Protein AF-A0A1H6ERB4-F1 (afdb_monomer)

Solvent-accessible surface area (backbone atoms only — not comparable to full-atom values): 9113 Å² total; per-residue (Å²): 63,34,37,37,23,15,26,71,42,52,30,46,91,93,38,52,50,82,56,11,21,51,34,42,22,22,54,76,72,76,42,63,66,45,81,32,56,35,50,50,16,12,55,74,21,29,36,85,80,73,37,26,41,53,56,24,40,60,76,71,46,62,90,51,81,76,43,75,33,38,39,42,38,41,43,62,56,32,52,89,51,59,40,69,58,41,19,54,36,45,41,50,38,54,51,52,48,42,74,76,31,74,83,38,44,57,37,37,34,36,31,74,46,55,61,91,71,56,74,53,50,53,52,40,35,53,27,46,45,49,29,28,57,77,69,76,30,54,66,47,61,52,63,79,53,87,56,55,78,74,25,39,34,98,82,70,64,51,59,27,61,67,23,18,53,53,52,9,55,53,52,38,64,77,72,106

Organism: NCBI:txid1144553

Secondary structure (DSSP, 8-state):
-EEEESHHHH--TT--GGGSHHHHHHHHTT---EEEE-TTB-SS-BTTTT--HHHHIIIIITTSPPPSEEEEE--GGGGGS-HHHHHHHHHHHHHHHHHH-TT-EEEEE----SSPPPHHHHHHHHHHHHHHHHTT--EE-GGGS---GGGB-TTSSSBPHHHHHHHHHHHHHHH-

pLDDT: mean 97.44, std 2.25, range [84.38, 98.94]

Nearest PDB structures (foldseek):
  3dt9-assembly1_A  TM=7.157E-01  e=8.734E-07  Bos taurus
  3dt8-assembly1_A  TM=6.964E-01  e=1.521E-06  Bos taurus
  1bwq-assembly1_A-2  TM=7.001E-01  e=2.818E-06  Bos taurus
  1es9-assembly1_A-2  TM=6.951E-01  e=2.997E-06  Bos taurus
  1vyh-assembly1_A  TM=6.755E-01  e=4.908E-06  Homo sapiens

Structure (mmCIF, N/CA/C/O backbone):
data_AF-A0A1H6ERB4-F1
#
_entry.id   AF-A0A1H6ERB4-F1
#
loop_
_atom_site.group_PDB
_atom_site.id
_atom_site.type_symbol
_atom_site.label_atom_id
_atom_site.label_alt_id
_atom_site.label_comp_id
_atom_site.label_asym_id
_atom_site.label_entity_id
_atom_site.label_seq_id
_atom_site.pdbx_PDB_ins_code
_atom_site.Cartn_x
_atom_site.Cartn_y
_atom_site.Cartn_z
_atom_site.occupancy
_atom_site.B_iso_or_equiv
_atom_site.auth_seq_id
_atom_site.auth_comp_id
_atom_site.auth_asym_id
_atom_site.auth_atom_id
_atom_site.pdbx_PDB_model_num
ATOM 1 N N . MET A 1 1 ? -14.971 0.296 1.643 1.00 97.38 1 MET A N 1
ATOM 2 C CA . MET A 1 1 ? -13.572 0.088 2.107 1.00 97.38 1 MET A CA 1
ATOM 3 C C . MET A 1 1 ? -12.757 1.320 1.807 1.00 97.38 1 MET A C 1
ATOM 5 O O . MET A 1 1 ? -13.077 2.044 0.869 1.00 97.38 1 MET A O 1
ATOM 9 N N . MET A 1 2 ? -11.689 1.536 2.566 1.00 98.75 2 MET A N 1
ATOM 10 C CA . MET A 1 2 ? -10.730 2.597 2.283 1.00 98.75 2 MET A CA 1
ATOM 11 C C . MET A 1 2 ? -9.337 2.031 2.036 1.00 98.75 2 MET A C 1
ATOM 13 O O . MET A 1 2 ? -8.987 0.969 2.549 1.00 98.75 2 MET A O 1
ATOM 17 N N . PHE A 1 3 ? -8.545 2.767 1.265 1.00 98.88 3 PHE A N 1
ATOM 18 C CA . PHE A 1 3 ? -7.150 2.467 0.989 1.00 98.88 3 PHE A CA 1
ATOM 19 C C . PHE A 1 3 ? -6.265 3.662 1.326 1.00 98.88 3 PHE A C 1
ATOM 21 O O . PHE A 1 3 ? -6.625 4.805 1.046 1.00 98.88 3 PHE A O 1
ATOM 28 N N . VAL A 1 4 ? -5.068 3.381 1.832 1.00 98.75 4 VAL A N 1
ATOM 29 C CA . VAL A 1 4 ? -3.931 4.307 1.814 1.00 98.75 4 VAL A CA 1
ATOM 30 C C . VAL A 1 4 ? -2.804 3.630 1.056 1.00 98.75 4 VAL A C 1
ATOM 32 O O . VAL A 1 4 ? -2.421 2.509 1.399 1.00 98.75 4 VAL A O 1
ATOM 35 N N . GLY A 1 5 ? -2.254 4.300 0.049 1.00 98.44 5 GLY A N 1
ATOM 36 C CA . GLY A 1 5 ? -1.133 3.734 -0.688 1.00 98.44 5 GLY A CA 1
ATOM 37 C C . GLY A 1 5 ? -0.416 4.705 -1.610 1.00 98.44 5 GLY A C 1
ATOM 38 O O . GLY A 1 5 ? -0.491 5.923 -1.452 1.00 98.44 5 GLY A O 1
ATOM 39 N N . ASP A 1 6 ? 0.369 4.152 -2.526 1.00 98.00 6 ASP A N 1
ATOM 40 C CA . ASP A 1 6 ? 1.240 4.908 -3.425 1.00 98.00 6 ASP A CA 1
ATOM 41 C C . ASP A 1 6 ? 0.696 4.953 -4.865 1.00 98.00 6 ASP A C 1
ATOM 43 O O . ASP A 1 6 ? -0.513 4.837 -5.077 1.00 98.00 6 ASP A O 1
ATOM 47 N N . SER A 1 7 ? 1.566 5.149 -5.867 1.00 96.94 7 SER A N 1
ATOM 48 C CA . SER A 1 7 ? 1.188 5.199 -7.289 1.00 96.94 7 SER A CA 1
ATOM 49 C C . SER A 1 7 ? 0.442 3.953 -7.759 1.00 96.94 7 SER A C 1
ATOM 51 O O . SER A 1 7 ? -0.416 4.058 -8.632 1.00 96.94 7 SER A O 1
ATOM 53 N N . PHE A 1 8 ? 0.722 2.787 -7.178 1.00 97.44 8 PHE A N 1
ATOM 54 C CA . PHE A 1 8 ? 0.037 1.550 -7.537 1.00 97.44 8 PHE A CA 1
ATOM 55 C C . PHE A 1 8 ? -1.420 1.603 -7.062 1.00 97.44 8 PHE A C 1
ATOM 57 O O . PHE A 1 8 ? -2.316 1.076 -7.713 1.00 97.44 8 PHE A O 1
ATOM 64 N N . THR A 1 9 ? -1.675 2.237 -5.919 1.00 98.31 9 THR A N 1
ATOM 65 C CA . THR A 1 9 ? -3.002 2.298 -5.296 1.00 98.31 9 THR A CA 1
ATOM 66 C C . THR A 1 9 ? -3.858 3.402 -5.912 1.00 98.31 9 THR A C 1
ATOM 68 O O . THR A 1 9 ? -5.019 3.163 -6.245 1.00 98.31 9 THR A O 1
ATOM 71 N N . VAL A 1 10 ? -3.289 4.600 -6.094 1.00 96.31 10 VAL A N 1
ATOM 72 C CA . VAL A 1 10 ? -4.023 5.772 -6.614 1.00 96.31 10 VAL A CA 1
ATOM 73 C C . VAL A 1 10 ? -4.150 5.789 -8.139 1.00 96.31 10 VAL A C 1
ATOM 75 O O . VAL A 1 10 ? -5.009 6.490 -8.670 1.00 96.31 10 VAL A O 1
ATOM 78 N N . GLY A 1 11 ? -3.311 5.019 -8.834 1.00 92.88 11 GLY A N 1
ATOM 79 C CA . GLY A 1 11 ? -3.212 4.997 -10.291 1.00 92.88 11 GLY A CA 1
ATOM 80 C C . GLY A 1 11 ? -1.962 5.715 -10.789 1.00 92.88 11 GLY A C 1
ATOM 81 O O . GLY A 1 11 ? -1.487 6.693 -10.204 1.00 92.88 11 GLY A O 1
ATOM 82 N N . SER A 1 12 ? -1.395 5.193 -11.872 1.00 87.69 12 SER A N 1
ATOM 83 C CA . SER A 1 12 ? -0.186 5.729 -12.492 1.00 87.69 12 SER A CA 1
ATOM 84 C C . SER A 1 12 ? -0.113 5.362 -13.969 1.00 87.69 12 SER A C 1
ATOM 86 O O . SER A 1 12 ? -0.702 4.374 -14.409 1.00 87.69 12 SER A O 1
ATOM 88 N N . GLY A 1 13 ? 0.612 6.178 -14.739 1.00 84.38 13 GLY A N 1
ATOM 89 C CA . GLY A 1 13 ? 0.764 5.972 -16.177 1.00 84.38 13 GLY A CA 1
ATOM 90 C C . GLY A 1 13 ? -0.592 5.979 -16.900 1.00 84.38 13 GLY A C 1
ATOM 91 O O . GLY A 1 13 ? -1.343 6.940 -16.730 1.00 84.38 13 GLY A O 1
ATOM 92 N N . PRO A 1 14 ? -0.911 4.948 -17.707 1.00 93.06 14 PRO A N 1
ATOM 93 C CA . PRO A 1 14 ? -2.146 4.890 -18.484 1.00 93.06 14 PRO A CA 1
ATOM 94 C C . PRO A 1 14 ? -3.365 4.422 -17.676 1.00 93.06 14 PRO A C 1
ATOM 96 O O . PRO A 1 14 ? -4.468 4.431 -18.217 1.00 93.06 14 PRO A O 1
ATOM 99 N N . VAL A 1 15 ? -3.191 3.981 -16.423 1.00 94.94 15 VAL A N 1
ATOM 100 C CA . VAL A 1 15 ? -4.278 3.361 -15.655 1.00 94.94 15 VAL A CA 1
ATOM 101 C C . VAL A 1 15 ? -4.972 4.405 -14.776 1.00 94.94 15 VAL A C 1
ATOM 103 O O . VAL A 1 15 ? -4.351 4.931 -13.844 1.00 94.94 15 VAL A O 1
ATOM 106 N N . PRO A 1 16 ? -6.253 4.717 -15.043 1.00 93.88 16 PRO A N 1
ATOM 107 C CA . PRO A 1 16 ? -7.003 5.675 -14.246 1.00 93.88 16 PRO A CA 1
ATOM 108 C C . PRO A 1 16 ? -7.367 5.104 -12.870 1.00 93.88 16 PRO A C 1
ATOM 110 O O . PRO A 1 16 ? -7.424 3.891 -12.671 1.00 93.88 16 PRO A O 1
ATOM 113 N N . SER A 1 17 ? -7.690 5.985 -11.920 1.00 93.69 17 SER A N 1
ATOM 114 C CA . SER A 1 17 ? -7.974 5.617 -10.523 1.00 93.69 17 SER A CA 1
ATOM 115 C C . SER A 1 17 ? -9.098 4.581 -10.361 1.00 93.69 17 SER A C 1
ATOM 117 O O . SER A 1 17 ? -9.036 3.747 -9.462 1.00 93.69 17 SER A O 1
ATOM 119 N N . TRP A 1 18 ? -10.103 4.575 -11.241 1.00 95.62 18 TRP A N 1
ATOM 120 C CA . TRP A 1 18 ? -11.218 3.616 -11.206 1.00 95.62 18 TRP A CA 1
ATOM 121 C C . TRP A 1 18 ? -10.887 2.232 -11.796 1.00 95.62 18 TRP A C 1
ATOM 123 O O . TRP A 1 18 ? -11.729 1.344 -11.733 1.00 95.62 18 TRP A O 1
ATOM 133 N N . GLN A 1 19 ? -9.683 2.034 -12.346 1.00 97.19 19 GLN A N 1
ATOM 134 C CA . GLN A 1 19 ? -9.185 0.743 -12.856 1.00 97.19 19 GLN A CA 1
ATOM 135 C C . GLN A 1 19 ? -7.940 0.247 -12.103 1.00 97.19 19 GLN A C 1
ATOM 137 O O . GLN A 1 19 ? -7.287 -0.707 -12.521 1.00 97.19 19 GLN A O 1
ATOM 142 N N . THR A 1 20 ? -7.577 0.890 -10.992 1.00 98.56 20 THR A N 1
ATOM 143 C CA . THR A 1 20 ? -6.467 0.417 -10.159 1.00 98.56 20 THR A CA 1
ATOM 144 C C . THR A 1 20 ? -6.849 -0.861 -9.434 1.00 98.56 20 THR A C 1
ATOM 146 O O . THR A 1 20 ? -8.025 -1.154 -9.227 1.00 98.56 20 THR A O 1
ATOM 149 N N . TYR A 1 21 ? -5.844 -1.588 -8.948 1.00 98.62 21 TYR A N 1
ATOM 150 C CA . TYR A 1 21 ? -6.078 -2.814 -8.191 1.00 98.62 21 TYR A CA 1
ATOM 151 C C . TYR A 1 21 ? -6.915 -2.548 -6.934 1.00 98.62 21 TYR A C 1
ATOM 153 O O . TYR A 1 21 ? -7.666 -3.415 -6.511 1.00 98.62 21 TYR A O 1
ATOM 161 N N . ALA A 1 22 ? -6.806 -1.356 -6.338 1.00 98.62 22 ALA A N 1
ATOM 162 C CA . ALA A 1 22 ? -7.595 -0.970 -5.175 1.00 98.62 22 ALA A CA 1
ATOM 163 C C . ALA A 1 22 ? -9.084 -0.848 -5.532 1.00 98.62 22 ALA A C 1
ATOM 165 O O . ALA A 1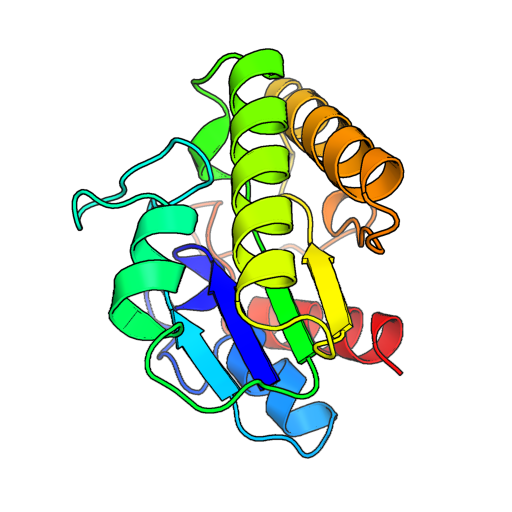 22 ? -9.935 -1.427 -4.854 1.00 98.62 22 ALA A O 1
ATOM 166 N N . SER A 1 23 ? -9.390 -0.150 -6.630 1.00 98.56 23 SER A N 1
ATOM 167 C CA . SER A 1 23 ? -10.759 -0.011 -7.134 1.00 98.56 23 SER A CA 1
ATOM 168 C C . SER A 1 23 ? -11.338 -1.343 -7.601 1.00 98.56 23 SER A C 1
ATOM 170 O O . SER A 1 23 ? -12.482 -1.669 -7.290 1.00 98.56 23 SER A O 1
ATOM 172 N N . GLU A 1 24 ? -10.529 -2.145 -8.282 1.00 98.62 24 GLU A N 1
ATOM 173 C CA . GLU A 1 24 ? -10.927 -3.449 -8.794 1.00 98.62 24 GLU A CA 1
ATOM 174 C C . GLU A 1 24 ? -11.122 -4.480 -7.670 1.00 98.62 24 GLU A C 1
ATOM 176 O O . GLU A 1 24 ? -12.103 -5.216 -7.684 1.00 98.62 24 GLU A O 1
ATOM 181 N N . THR A 1 25 ? -10.278 -4.475 -6.630 1.00 98.81 25 THR A N 1
ATOM 182 C CA . THR A 1 25 ? -10.482 -5.306 -5.424 1.00 98.81 25 THR A CA 1
ATOM 183 C C . THR A 1 25 ? -11.818 -4.969 -4.774 1.00 98.81 25 THR A C 1
ATOM 185 O O . THR A 1 25 ? -12.588 -5.864 -4.435 1.00 98.81 25 THR A O 1
ATOM 188 N N . ALA A 1 26 ? -12.120 -3.674 -4.625 1.00 98.50 26 ALA A N 1
ATOM 189 C CA . ALA A 1 26 ? -13.396 -3.236 -4.075 1.00 98.50 26 ALA A CA 1
ATOM 190 C C . ALA A 1 26 ? -14.568 -3.727 -4.933 1.00 98.50 26 ALA A C 1
ATOM 192 O O . ALA A 1 26 ? -15.523 -4.279 -4.393 1.00 98.50 26 ALA A O 1
ATOM 193 N N . ARG A 1 27 ? -14.461 -3.617 -6.263 1.00 98.25 27 ARG A N 1
ATOM 194 C CA . ARG A 1 27 ? -15.475 -4.112 -7.203 1.00 98.25 27 ARG A CA 1
ATOM 195 C C . ARG A 1 27 ? -15.706 -5.618 -7.068 1.00 98.25 27 ARG A C 1
ATOM 197 O O . ARG A 1 27 ? -16.859 -6.033 -6.997 1.00 98.25 27 ARG A O 1
ATOM 204 N N . LEU A 1 28 ? -14.638 -6.416 -6.998 1.00 98.50 28 LEU A N 1
ATOM 205 C CA . LEU A 1 28 ? -14.713 -7.875 -6.838 1.00 98.50 28 LEU A CA 1
ATOM 206 C C . LEU A 1 28 ? -15.384 -8.286 -5.521 1.00 98.50 28 LEU A C 1
ATOM 208 O O . LEU A 1 28 ? -16.123 -9.265 -5.496 1.00 98.50 28 LEU A O 1
ATOM 212 N N . LEU A 1 29 ? -15.172 -7.518 -4.450 1.00 98.19 29 LEU A N 1
ATOM 213 C CA . LEU A 1 29 ? -15.794 -7.752 -3.143 1.00 98.19 29 LEU A CA 1
ATOM 214 C C . LEU A 1 29 ? -17.196 -7.123 -3.009 1.00 98.19 29 LEU A C 1
ATOM 216 O O . LEU A 1 29 ? -17.844 -7.297 -1.980 1.00 98.19 29 LEU A O 1
ATOM 220 N N . GLY A 1 30 ? -17.678 -6.388 -4.020 1.00 98.06 30 GLY A N 1
ATOM 221 C CA . GLY A 1 30 ? -18.977 -5.703 -3.998 1.00 98.06 30 GLY A CA 1
ATOM 222 C C . GLY A 1 30 ? -19.006 -4.421 -3.155 1.00 98.06 30 GLY A C 1
ATOM 223 O O . GLY A 1 30 ? -20.054 -4.041 -2.639 1.00 98.06 30 GLY A O 1
ATOM 224 N N . TRP A 1 31 ? -17.858 -3.773 -2.952 1.00 97.56 31 TRP A N 1
ATOM 225 C CA . TRP A 1 31 ? -17.683 -2.604 -2.087 1.00 97.56 31 TRP A CA 1
ATOM 226 C C . TRP A 1 31 ? -17.327 -1.349 -2.895 1.00 97.56 31 TRP A C 1
ATOM 228 O O . TRP A 1 31 ? -16.791 -1.416 -3.999 1.00 97.56 31 TRP A O 1
ATOM 238 N N . GLN A 1 32 ? -17.557 -0.172 -2.308 1.00 96.31 32 GLN A N 1
ATOM 239 C CA . GLN A 1 32 ? -17.070 1.098 -2.856 1.00 96.31 32 GLN A CA 1
ATOM 240 C C . GLN A 1 32 ? -15.699 1.470 -2.258 1.00 96.31 32 GLN A C 1
ATOM 242 O O . GLN A 1 32 ? -15.533 1.396 -1.028 1.00 96.31 32 GLN A O 1
ATOM 247 N N . PRO A 1 33 ? -14.714 1.863 -3.090 1.00 97.69 33 PRO A N 1
ATOM 248 C CA . PRO A 1 33 ? -13.406 2.308 -2.625 1.00 97.69 33 PRO A CA 1
ATOM 249 C C . PRO A 1 33 ? -13.387 3.814 -2.317 1.00 97.69 33 PRO A C 1
ATOM 251 O O . PRO A 1 33 ? -13.894 4.632 -3.081 1.00 97.69 33 PRO A O 1
ATOM 254 N N . VAL A 1 34 ? -12.706 4.196 -1.236 1.00 98.38 34 VAL A N 1
ATOM 255 C CA . VAL A 1 34 ? -12.155 5.550 -1.052 1.00 98.38 34 VAL A CA 1
ATOM 256 C C . VAL A 1 34 ? -10.643 5.416 -0.948 1.00 98.38 34 VAL A C 1
ATOM 258 O O . VAL A 1 34 ? -10.149 4.664 -0.112 1.00 98.38 34 VAL A O 1
ATOM 261 N N . ILE A 1 35 ? -9.900 6.112 -1.804 1.00 98.44 35 ILE A N 1
ATOM 262 C CA . ILE A 1 35 ? -8.453 5.923 -1.940 1.00 98.44 35 ILE A CA 1
ATOM 263 C C . ILE A 1 35 ? -7.732 7.214 -1.552 1.00 98.44 35 ILE A C 1
ATOM 265 O O . ILE A 1 35 ? -8.032 8.276 -2.091 1.00 98.44 35 ILE A O 1
ATOM 269 N N . ALA A 1 36 ? -6.772 7.100 -0.637 1.00 98.19 36 ALA A N 1
ATOM 270 C CA . ALA A 1 36 ? -5.881 8.168 -0.202 1.00 98.19 36 ALA A CA 1
ATOM 271 C C . ALA A 1 36 ? -4.413 7.843 -0.505 1.00 98.19 36 ALA A C 1
ATOM 273 O O . ALA A 1 36 ? -4.029 6.681 -0.680 1.00 98.19 36 ALA A O 1
ATOM 274 N N . GLY A 1 37 ? -3.578 8.881 -0.515 1.00 97.31 37 GLY A N 1
ATOM 275 C CA . GLY A 1 37 ? -2.163 8.795 -0.865 1.00 97.31 37 GLY A CA 1
ATOM 276 C C . GLY A 1 37 ? -1.836 9.494 -2.180 1.00 97.31 37 GLY A C 1
ATOM 277 O O . GLY A 1 37 ? -2.571 10.375 -2.630 1.00 97.31 37 GLY A O 1
ATOM 278 N N . ALA A 1 38 ? -0.681 9.176 -2.767 1.00 97.25 38 ALA A N 1
ATOM 279 C CA . ALA A 1 38 ? -0.278 9.694 -4.073 1.00 97.25 38 ALA A CA 1
ATOM 280 C C . ALA A 1 38 ? 0.928 8.937 -4.656 1.00 97.25 38 ALA A C 1
ATOM 282 O O . ALA A 1 38 ? 1.625 8.181 -3.983 1.00 97.25 38 ALA A O 1
ATOM 283 N N . GLY A 1 39 ? 1.270 9.235 -5.909 1.00 96.62 39 GLY A N 1
ATOM 284 C CA . GLY A 1 39 ? 2.517 8.760 -6.504 1.00 96.62 39 GLY A CA 1
ATOM 285 C C . GLY A 1 39 ? 3.758 9.108 -5.667 1.00 96.62 39 GLY A C 1
ATOM 286 O O . GLY A 1 39 ? 3.996 10.266 -5.300 1.00 96.62 39 GLY A O 1
ATOM 287 N N . GLY A 1 40 ? 4.571 8.087 -5.384 1.00 97.12 40 GLY A N 1
ATOM 288 C CA . GLY A 1 40 ? 5.824 8.206 -4.635 1.00 97.12 40 GLY A CA 1
ATOM 289 C C . GLY A 1 40 ? 5.676 8.308 -3.111 1.00 97.12 40 GLY A C 1
ATOM 290 O O . GLY A 1 40 ? 6.691 8.464 -2.420 1.00 97.12 40 GLY A O 1
ATOM 291 N N . THR A 1 41 ? 4.454 8.267 -2.567 1.00 98.38 41 THR A N 1
ATOM 292 C CA . THR A 1 41 ? 4.251 8.263 -1.112 1.00 98.38 41 THR A CA 1
ATOM 293 C C . THR A 1 41 ? 4.596 6.903 -0.506 1.00 98.38 41 THR A C 1
ATOM 295 O O . THR A 1 41 ? 4.732 5.898 -1.199 1.00 98.38 41 THR A O 1
ATOM 298 N N . GLY A 1 42 ? 4.813 6.887 0.800 1.00 98.62 42 GLY A N 1
ATOM 299 C CA . GLY A 1 42 ? 5.158 5.709 1.581 1.00 98.62 42 GLY A CA 1
ATOM 300 C C . GLY A 1 42 ? 5.027 6.002 3.070 1.00 98.62 42 GLY A C 1
ATOM 301 O O . GLY A 1 42 ? 4.538 7.064 3.472 1.00 98.62 42 GLY A O 1
ATOM 302 N N . PHE A 1 43 ? 5.528 5.096 3.901 1.00 98.81 43 PHE A N 1
ATOM 303 C CA . PHE A 1 43 ? 5.543 5.283 5.352 1.00 98.81 43 PHE A CA 1
ATOM 304 C C . PHE A 1 43 ? 6.452 6.452 5.764 1.00 98.81 43 PHE A C 1
ATOM 306 O O . PHE A 1 43 ? 6.107 7.230 6.653 1.00 98.81 43 PHE A O 1
ATOM 313 N N . LEU A 1 44 ? 7.588 6.625 5.079 1.00 98.75 44 LEU A N 1
ATOM 314 C CA . LEU A 1 44 ? 8.496 7.770 5.245 1.00 98.75 44 LEU A CA 1
ATOM 315 C C . LEU A 1 44 ? 8.628 8.607 3.972 1.00 98.75 44 LEU A C 1
ATOM 317 O O . LEU A 1 44 ? 9.000 9.782 4.019 1.00 98.75 44 LEU A O 1
ATOM 321 N N . SER A 1 45 ? 8.344 8.010 2.820 1.00 98.62 45 SER A N 1
ATOM 322 C CA . SER A 1 45 ? 8.404 8.689 1.534 1.00 98.62 45 SER A CA 1
ATOM 323 C C . SER A 1 45 ? 7.239 9.659 1.373 1.00 98.62 45 SER A C 1
ATOM 325 O O . SER A 1 45 ? 6.079 9.285 1.487 1.00 98.62 45 SER A O 1
ATOM 327 N N . LYS A 1 46 ? 7.554 10.924 1.091 1.00 98.06 46 LYS A N 1
ATOM 328 C CA . LYS A 1 46 ? 6.557 11.999 0.983 1.00 98.06 46 LYS A CA 1
ATOM 329 C C . LYS A 1 46 ? 5.912 12.142 -0.404 1.00 98.06 46 LYS A C 1
ATOM 331 O O . LYS A 1 46 ? 4.991 12.938 -0.570 1.00 98.06 46 LYS A O 1
ATOM 336 N N . GLY A 1 47 ? 6.417 11.416 -1.404 1.00 94.44 47 GLY A N 1
ATOM 337 C CA . GLY A 1 47 ? 6.013 11.580 -2.800 1.00 94.44 47 GLY A CA 1
ATOM 338 C C . GLY A 1 47 ? 6.106 13.025 -3.293 1.00 94.44 47 GLY A C 1
ATOM 339 O O . GLY A 1 47 ? 6.784 13.866 -2.701 1.00 94.44 47 GLY A O 1
ATOM 340 N N . ARG A 1 48 ? 5.396 13.319 -4.386 1.00 88.69 48 ARG A N 1
ATOM 341 C CA . ARG A 1 48 ? 5.324 14.680 -4.956 1.00 88.69 48 ARG A CA 1
ATOM 342 C C . ARG A 1 48 ? 4.400 15.618 -4.174 1.00 88.69 48 ARG A C 1
ATOM 344 O O . ARG A 1 48 ? 4.500 16.828 -4.305 1.00 88.69 48 ARG A O 1
ATOM 351 N N . VAL A 1 49 ? 3.528 15.052 -3.348 1.00 94.69 49 VAL A N 1
ATOM 352 C CA . VAL A 1 49 ? 2.513 15.765 -2.556 1.00 94.69 49 VAL A CA 1
ATOM 353 C C . VAL A 1 49 ? 3.008 16.184 -1.166 1.00 94.69 49 VAL A C 1
ATOM 355 O O . VAL A 1 49 ? 2.244 16.728 -0.377 1.00 94.69 49 VAL A O 1
ATOM 358 N N . GLY A 1 50 ? 4.272 15.910 -0.826 1.00 97.44 50 GLY A N 1
ATOM 359 C CA . GLY A 1 50 ? 4.877 16.361 0.430 1.00 97.44 50 GLY A CA 1
ATOM 360 C C . GLY A 1 50 ? 4.366 15.663 1.700 1.00 97.44 50 GLY A C 1
ATOM 361 O O . GLY A 1 50 ? 4.695 16.107 2.801 1.00 97.44 50 GLY A O 1
ATOM 362 N N . ARG A 1 51 ? 3.619 14.556 1.582 1.00 97.81 51 ARG A N 1
ATOM 363 C CA . ARG A 1 51 ? 2.966 13.851 2.701 1.00 97.81 51 ARG A CA 1
ATOM 364 C C . ARG A 1 51 ? 3.248 12.347 2.695 1.00 97.81 51 ARG A C 1
ATOM 366 O O . ARG A 1 51 ? 3.356 11.731 1.642 1.00 97.81 51 ARG A O 1
ATOM 373 N N . THR A 1 52 ? 3.383 11.760 3.881 1.00 98.75 52 THR A N 1
ATOM 374 C CA . THR A 1 52 ? 3.506 10.304 4.078 1.00 98.75 52 THR A CA 1
ATOM 375 C C . THR A 1 52 ? 2.129 9.636 4.063 1.00 98.75 52 THR A C 1
ATOM 377 O O . THR A 1 52 ? 1.102 10.316 3.993 1.00 98.75 52 T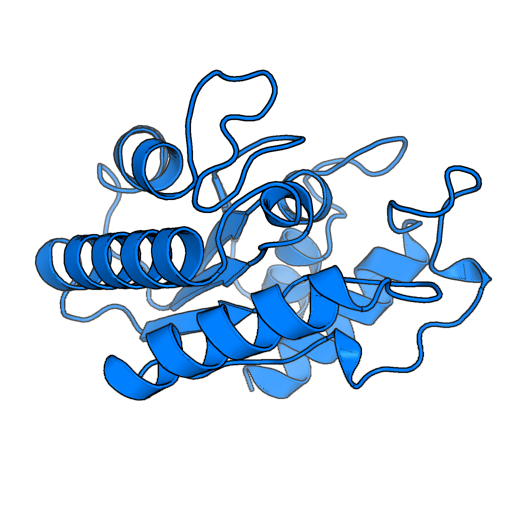HR A O 1
ATOM 380 N N . PHE A 1 53 ? 2.084 8.310 4.183 1.00 98.81 53 PHE A N 1
ATOM 381 C CA . PHE A 1 53 ? 0.839 7.565 4.387 1.00 98.81 53 PHE A CA 1
ATOM 382 C C . PHE A 1 53 ? 0.062 8.041 5.615 1.00 98.81 53 PHE A C 1
ATOM 384 O O . PHE A 1 53 ? -1.135 8.276 5.501 1.00 98.81 53 PHE A O 1
ATOM 391 N N . GLN A 1 54 ? 0.736 8.287 6.744 1.00 98.81 54 GLN A N 1
ATOM 392 C CA . GLN A 1 54 ? 0.073 8.817 7.939 1.00 98.81 54 GLN A CA 1
ATOM 393 C C . GLN A 1 54 ? -0.593 10.165 7.666 1.00 98.81 54 GLN A C 1
ATOM 395 O O . GLN A 1 54 ? -1.781 10.336 7.919 1.00 98.81 54 GLN A O 1
ATOM 400 N N . ARG A 1 55 ? 0.130 11.098 7.040 1.00 98.75 55 ARG A N 1
ATOM 401 C CA . ARG A 1 55 ? -0.455 12.399 6.718 1.00 98.75 55 ARG A CA 1
ATOM 402 C C . ARG A 1 55 ? -1.560 12.301 5.658 1.00 98.75 55 ARG A C 1
ATOM 404 O O . ARG A 1 55 ? -2.468 13.120 5.667 1.00 98.75 55 ARG A O 1
ATOM 411 N N . SER A 1 56 ? -1.501 11.319 4.757 1.00 98.62 56 SER A N 1
ATOM 412 C CA . SER A 1 56 ? -2.566 11.053 3.776 1.00 98.62 56 SER A CA 1
ATOM 413 C C . SER A 1 56 ? -3.832 10.527 4.461 1.00 98.62 56 SER A C 1
ATOM 415 O O . SER A 1 56 ? -4.918 11.031 4.194 1.00 98.62 56 SER A O 1
ATOM 417 N N . PHE A 1 57 ? -3.689 9.605 5.419 1.00 98.81 57 PHE A N 1
ATOM 418 C CA . PHE A 1 57 ? -4.784 9.165 6.286 1.00 98.81 57 PHE A CA 1
ATOM 419 C C . PHE A 1 57 ? -5.444 10.351 7.010 1.00 98.81 57 PHE A C 1
ATOM 421 O O . PHE A 1 57 ? -6.647 10.560 6.859 1.00 98.81 57 PHE A O 1
ATOM 428 N N . GLU A 1 58 ? -4.657 11.169 7.716 1.00 98.62 58 GLU A N 1
ATOM 429 C CA . GLU A 1 58 ? -5.158 12.307 8.501 1.00 98.62 58 GLU A CA 1
ATOM 430 C C . GLU A 1 58 ? -5.974 13.303 7.660 1.00 98.62 58 GLU A C 1
ATOM 432 O O . GLU A 1 58 ? -7.020 13.778 8.097 1.00 98.62 58 GLU A O 1
ATOM 437 N N . VAL A 1 59 ? -5.508 13.642 6.452 1.00 98.19 59 VAL A N 1
ATOM 438 C CA . VAL A 1 59 ? -6.123 14.720 5.653 1.00 98.19 59 VAL A CA 1
ATOM 439 C C . VAL A 1 59 ? -7.198 14.245 4.678 1.00 98.19 59 VAL A C 1
ATOM 441 O O . VAL A 1 59 ? -8.050 15.039 4.292 1.00 98.19 59 VAL A O 1
ATOM 444 N N . GLU A 1 60 ? -7.180 12.979 4.254 1.00 98.38 60 GLU A N 1
ATOM 445 C CA . GLU A 1 60 ? -8.101 12.473 3.220 1.00 98.38 60 GLU A CA 1
ATOM 446 C C . GLU A 1 60 ? -9.165 11.525 3.762 1.00 98.38 60 GLU A C 1
ATOM 448 O O . GLU A 1 60 ? -10.251 11.429 3.176 1.00 98.38 60 GLU A O 1
ATOM 453 N N . LEU A 1 61 ? -8.851 10.817 4.851 1.00 98.50 61 LEU A N 1
ATOM 454 C CA . LEU A 1 61 ? -9.670 9.726 5.361 1.00 98.50 61 LEU A CA 1
ATOM 455 C C . LEU A 1 61 ? -10.235 10.008 6.751 1.00 98.50 61 LEU A C 1
ATOM 457 O O . LEU A 1 61 ? -11.421 9.781 6.950 1.00 98.50 61 LEU A O 1
ATOM 461 N N . ALA A 1 62 ? -9.440 10.529 7.689 1.00 97.94 62 ALA A N 1
ATOM 462 C CA . ALA A 1 62 ? -9.818 10.589 9.104 1.00 97.94 62 ALA A CA 1
ATOM 463 C C . ALA A 1 62 ? -11.102 11.401 9.385 1.00 97.94 62 ALA A C 1
ATOM 465 O O . ALA A 1 62 ? -11.851 11.085 10.300 1.00 97.94 62 ALA A O 1
ATOM 466 N N . TRP A 1 63 ? -11.438 12.411 8.584 1.00 97.44 63 TRP A N 1
ATOM 467 C CA . TRP A 1 63 ? -12.689 13.166 8.768 1.00 97.44 63 TRP A CA 1
ATOM 468 C C . TRP A 1 63 ? -13.955 12.398 8.337 1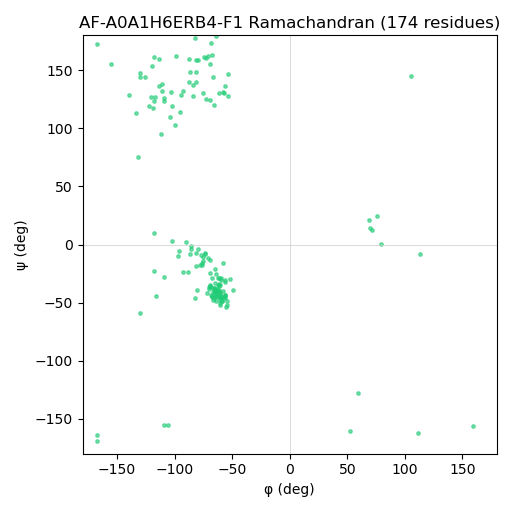.00 97.44 63 TRP A C 1
ATOM 470 O O . TRP A 1 63 ? -15.069 12.873 8.558 1.00 97.44 63 TRP A O 1
ATOM 480 N N . ARG A 1 64 ? -13.808 11.233 7.697 1.00 97.62 64 ARG A N 1
ATOM 481 C CA . ARG A 1 64 ? -14.913 10.393 7.219 1.00 97.62 64 ARG A CA 1
ATOM 482 C C . ARG A 1 64 ? -15.382 9.424 8.315 1.00 97.62 64 ARG A C 1
ATOM 484 O O . ARG A 1 64 ? -14.611 9.112 9.225 1.00 97.62 64 ARG A O 1
ATOM 491 N N . PRO A 1 65 ? -16.613 8.886 8.211 1.00 97.75 65 PRO A N 1
ATOM 492 C CA . PRO A 1 65 ? -17.032 7.759 9.037 1.00 97.75 65 PRO A CA 1
ATOM 493 C C . PRO A 1 65 ? -16.057 6.580 8.928 1.00 97.7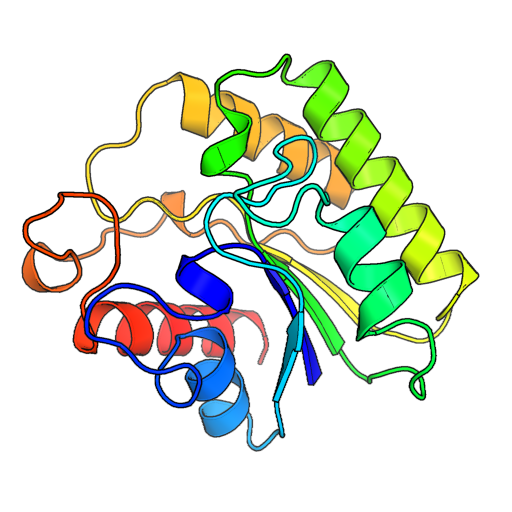5 65 PRO A C 1
ATOM 495 O O . PRO A 1 65 ? -15.478 6.348 7.862 1.00 97.75 65 PRO A O 1
ATOM 498 N N . ALA A 1 66 ? -15.904 5.837 10.025 1.00 98.19 66 ALA A N 1
ATOM 499 C CA . ALA A 1 66 ? -15.047 4.659 10.078 1.00 98.19 66 ALA A CA 1
ATOM 500 C C . ALA A 1 66 ? -15.462 3.632 9.005 1.00 98.19 66 ALA A C 1
ATOM 502 O O . ALA A 1 66 ? -16.651 3.319 8.903 1.00 98.19 66 ALA A O 1
ATOM 503 N N . PRO A 1 67 ? -14.527 3.104 8.195 1.00 98.38 67 PRO A N 1
ATOM 504 C CA . PRO A 1 67 ? -14.838 2.046 7.247 1.00 98.38 67 PRO A CA 1
ATOM 505 C C . PRO A 1 67 ? -14.849 0.674 7.919 1.00 98.38 67 PRO A C 1
ATOM 507 O O . PRO A 1 67 ? -14.149 0.453 8.906 1.00 98.38 67 PRO A O 1
ATOM 510 N N . ASP A 1 68 ? -15.527 -0.295 7.305 1.00 98.31 68 ASP A N 1
ATOM 511 C CA . ASP A 1 68 ? -15.440 -1.699 7.732 1.00 98.31 68 ASP A CA 1
ATOM 512 C C . ASP A 1 68 ? -14.027 -2.275 7.535 1.00 98.31 68 ASP A C 1
ATOM 514 O O . ASP A 1 68 ? -13.562 -3.097 8.321 1.00 98.31 68 ASP A O 1
ATOM 518 N N . LEU A 1 69 ? -13.324 -1.817 6.489 1.00 98.75 69 LEU A N 1
ATOM 519 C CA . LEU A 1 69 ? -11.966 -2.236 6.139 1.00 98.75 69 LEU A CA 1
ATOM 520 C C . LEU A 1 69 ? -11.114 -1.049 5.687 1.00 98.75 69 LEU A C 1
ATOM 522 O O . LEU A 1 69 ? -11.492 -0.335 4.748 1.00 98.75 69 LEU A O 1
ATOM 526 N N . LEU A 1 70 ? -9.936 -0.914 6.297 1.00 98.88 70 LEU A N 1
ATOM 527 C CA . LEU A 1 70 ? -8.828 -0.098 5.812 1.00 98.88 70 LEU A CA 1
ATOM 528 C C . LEU A 1 70 ? -7.692 -0.997 5.311 1.00 98.88 70 LEU A C 1
ATOM 530 O O . LEU A 1 70 ? -7.146 -1.804 6.063 1.00 98.88 70 LEU A O 1
ATOM 534 N N . VAL A 1 71 ? -7.295 -0.805 4.056 1.00 98.94 71 VAL A N 1
ATOM 535 C CA . VAL A 1 71 ? -6.116 -1.440 3.462 1.00 98.94 71 VAL A CA 1
ATOM 536 C C . VAL A 1 71 ? -4.976 -0.425 3.402 1.00 98.94 71 VAL A C 1
ATOM 538 O O . VAL A 1 71 ? -5.084 0.602 2.731 1.00 98.94 71 VAL A O 1
ATOM 541 N N . ILE A 1 72 ? -3.862 -0.713 4.071 1.00 98.94 72 ILE A N 1
ATOM 542 C CA . ILE A 1 72 ? -2.637 0.093 3.982 1.00 98.94 72 ILE A CA 1
ATOM 543 C C . ILE A 1 72 ? -1.646 -0.666 3.107 1.00 98.94 72 ILE A C 1
ATOM 545 O O . ILE A 1 72 ? -1.131 -1.703 3.514 1.00 98.94 72 ILE A O 1
ATOM 549 N N . SER A 1 73 ? -1.382 -0.163 1.905 1.00 98.75 73 SER A N 1
ATOM 550 C CA . SER A 1 73 ? -0.599 -0.877 0.898 1.00 98.75 73 SER A CA 1
ATOM 551 C C . SER A 1 73 ? 0.617 -0.075 0.467 1.00 98.75 73 SER A C 1
ATOM 553 O O . SER A 1 73 ? 0.477 1.010 -0.096 1.00 98.75 73 SER A O 1
ATOM 555 N N . GLY A 1 74 ? 1.821 -0.612 0.673 1.00 97.62 74 GLY A N 1
ATOM 556 C CA . GLY A 1 74 ? 3.020 0.024 0.135 1.00 97.62 74 GLY A CA 1
ATOM 557 C C . GLY A 1 74 ? 4.330 -0.363 0.807 1.00 97.62 74 GLY A C 1
ATOM 558 O O . GLY A 1 74 ? 4.487 -1.434 1.382 1.00 97.62 74 GLY A O 1
ATOM 559 N N . GLY A 1 75 ? 5.307 0.536 0.681 1.00 98.19 75 GLY A N 1
ATOM 560 C CA . GLY A 1 75 ? 6.705 0.323 1.070 1.00 98.19 75 GLY A CA 1
ATOM 561 C C . GLY A 1 75 ? 7.673 0.300 -0.119 1.00 98.19 75 GLY A C 1
ATOM 562 O O . GLY A 1 75 ? 8.886 0.372 0.080 1.00 98.19 75 GLY A O 1
ATOM 563 N N . HIS A 1 76 ? 7.169 0.300 -1.363 1.00 98.00 76 HIS A N 1
ATOM 564 C CA . HIS A 1 76 ? 7.994 0.326 -2.579 1.00 98.00 76 HIS A CA 1
ATOM 565 C C . HIS A 1 76 ? 8.945 1.536 -2.607 1.00 98.00 76 HIS A C 1
ATOM 567 O O . HIS A 1 76 ? 10.144 1.422 -2.898 1.00 98.00 76 HIS A O 1
ATOM 573 N N . ASN A 1 77 ? 8.411 2.707 -2.253 1.00 98.31 77 ASN A N 1
ATOM 574 C CA . ASN A 1 77 ? 9.146 3.970 -2.240 1.00 98.31 77 ASN A CA 1
ATOM 575 C C . ASN A 1 77 ? 10.094 4.103 -1.040 1.00 98.31 77 ASN A C 1
ATOM 577 O O . ASN A 1 77 ? 11.004 4.934 -1.059 1.00 98.31 77 ASN A O 1
ATOM 581 N N . ASP A 1 78 ? 9.925 3.279 -0.002 1.00 98.62 78 ASP A N 1
ATOM 582 C CA . ASP A 1 78 ? 10.642 3.427 1.262 1.00 98.62 78 ASP A CA 1
ATOM 583 C C . ASP A 1 78 ? 12.018 2.748 1.295 1.00 98.62 78 ASP A C 1
ATOM 585 O O . ASP A 1 78 ? 12.753 2.906 2.268 1.00 98.62 78 ASP A O 1
ATOM 589 N N . ARG A 1 79 ? 12.427 2.080 0.206 1.00 96.38 79 ARG A N 1
ATOM 590 C CA . ARG A 1 79 ? 13.722 1.378 0.079 1.00 96.38 79 ARG A CA 1
ATOM 591 C C . ARG A 1 79 ? 14.950 2.214 0.437 1.00 96.38 79 ARG A C 1
ATOM 593 O O . ARG A 1 79 ? 15.952 1.666 0.879 1.00 96.38 79 ARG A O 1
ATOM 600 N N . ARG A 1 80 ? 14.899 3.532 0.245 1.00 95.62 80 ARG A N 1
ATOM 601 C CA . ARG A 1 80 ? 16.020 4.431 0.573 1.00 95.62 80 ARG A CA 1
ATOM 602 C C . ARG A 1 80 ? 16.179 4.700 2.073 1.00 95.62 80 ARG A C 1
ATOM 604 O O . ARG A 1 80 ? 17.155 5.321 2.476 1.00 95.62 80 ARG A O 1
ATOM 611 N N . TRP A 1 81 ? 15.211 4.297 2.893 1.00 98.31 81 TRP A N 1
ATOM 612 C CA . TRP A 1 81 ? 15.197 4.578 4.323 1.00 98.31 81 TRP A CA 1
ATOM 613 C C . TRP A 1 81 ? 15.694 3.394 5.156 1.00 98.31 81 TRP A C 1
ATOM 615 O O . TRP A 1 81 ? 15.731 2.240 4.727 1.00 98.31 81 TRP A O 1
ATOM 625 N N . SER A 1 82 ? 16.051 3.698 6.405 1.00 98.44 82 SER A N 1
ATOM 626 C CA . SER A 1 82 ? 16.297 2.684 7.431 1.00 98.44 82 SER A CA 1
ATOM 627 C C . SER A 1 82 ? 15.029 1.863 7.676 1.00 98.44 82 SER A C 1
ATOM 629 O O . SER A 1 82 ? 13.966 2.425 7.940 1.00 98.44 82 SER A O 1
ATOM 631 N N . THR A 1 83 ? 15.160 0.539 7.664 1.00 98.44 83 THR A N 1
ATOM 632 C CA . THR A 1 83 ? 14.072 -0.419 7.915 1.00 98.44 83 THR A CA 1
ATOM 633 C C . THR A 1 83 ? 13.490 -0.259 9.317 1.00 98.44 83 THR A C 1
ATOM 635 O O . THR A 1 83 ? 12.276 -0.311 9.483 1.00 98.44 83 THR A O 1
ATOM 638 N N . THR A 1 84 ? 14.319 0.069 10.313 1.00 98.69 84 THR A N 1
ATOM 639 C CA . THR A 1 84 ? 13.862 0.434 11.664 1.00 98.69 84 THR A CA 1
ATOM 640 C C . THR A 1 84 ? 12.948 1.654 11.642 1.00 98.69 84 THR A C 1
ATOM 642 O O . THR A 1 84 ? 11.891 1.634 12.269 1.00 98.69 84 THR A O 1
ATOM 645 N N . ARG A 1 85 ? 13.314 2.708 10.899 1.00 98.81 85 ARG A N 1
ATOM 646 C CA . ARG A 1 85 ? 12.478 3.915 10.795 1.00 98.81 85 ARG A CA 1
ATOM 647 C C . ARG A 1 85 ? 11.184 3.641 10.027 1.00 98.81 85 ARG A C 1
ATOM 649 O O . ARG A 1 85 ? 10.157 4.211 10.384 1.00 98.81 85 ARG A O 1
ATOM 656 N N . VAL A 1 86 ? 11.229 2.793 8.994 1.00 98.88 86 VAL A N 1
ATOM 657 C CA . VAL A 1 86 ? 10.037 2.372 8.235 1.00 98.88 86 VAL A CA 1
ATOM 658 C C . VAL A 1 86 ? 9.079 1.594 9.136 1.00 98.88 86 VAL A C 1
ATOM 660 O O . VAL A 1 86 ? 7.913 1.964 9.218 1.00 98.88 86 VAL A O 1
ATOM 663 N N . ARG A 1 87 ? 9.580 0.604 9.888 1.00 98.88 87 ARG A N 1
ATOM 664 C CA . ARG A 1 87 ? 8.801 -0.152 10.882 1.00 98.88 87 ARG A CA 1
ATOM 665 C C . ARG A 1 87 ? 8.122 0.777 11.889 1.00 98.88 87 ARG A C 1
ATOM 667 O O . ARG A 1 87 ? 6.911 0.726 12.041 1.00 98.88 87 ARG A O 1
ATOM 674 N N . GLN A 1 88 ? 8.882 1.682 12.507 1.00 98.88 88 GLN A N 1
ATOM 675 C CA . GLN A 1 88 ? 8.335 2.640 13.476 1.00 98.88 88 GLN A CA 1
ATOM 676 C C . GLN A 1 88 ? 7.286 3.579 12.861 1.00 98.88 88 GLN A C 1
ATOM 678 O O . GLN A 1 88 ? 6.358 4.001 13.542 1.00 98.88 88 GLN A O 1
ATOM 683 N N . ALA A 1 89 ? 7.435 3.959 11.588 1.00 98.94 89 ALA A N 1
ATOM 684 C CA . ALA A 1 89 ? 6.434 4.766 10.893 1.00 98.94 89 ALA A CA 1
ATOM 685 C C . ALA A 1 89 ? 5.149 3.978 10.607 1.00 98.94 89 ALA A C 1
ATOM 687 O O . ALA A 1 89 ? 4.064 4.541 10.723 1.00 98.94 89 ALA A O 1
ATOM 688 N N . ALA A 1 90 ? 5.266 2.689 10.285 1.00 98.94 90 ALA A N 1
ATOM 689 C CA . ALA A 1 90 ? 4.122 1.799 10.144 1.00 98.94 90 ALA A CA 1
ATOM 690 C C . ALA A 1 90 ? 3.392 1.590 11.481 1.00 98.94 90 ALA A C 1
ATOM 692 O O . ALA A 1 90 ? 2.180 1.761 11.527 1.00 98.94 90 ALA A O 1
ATOM 693 N N . GLU A 1 91 ? 4.117 1.328 12.572 1.00 98.88 91 GLU A N 1
ATOM 694 C CA . GLU A 1 91 ? 3.556 1.191 13.932 1.00 98.88 91 GLU A CA 1
ATOM 695 C C . GLU A 1 91 ? 2.787 2.448 14.366 1.00 98.88 91 GLU A C 1
ATOM 697 O O . GLU A 1 91 ? 1.656 2.358 14.846 1.00 98.88 91 GLU A O 1
ATOM 702 N N . ARG A 1 92 ? 3.355 3.640 14.125 1.00 98.88 92 ARG A N 1
ATOM 703 C CA . ARG A 1 92 ? 2.662 4.912 14.392 1.00 98.88 92 ARG A CA 1
ATOM 704 C C . ARG A 1 92 ? 1.376 5.055 13.588 1.00 98.88 92 ARG A C 1
ATOM 706 O O . ARG A 1 92 ? 0.364 5.439 14.158 1.00 98.88 92 ARG A O 1
ATOM 713 N N . LEU A 1 93 ? 1.398 4.729 12.295 1.00 98.88 93 LEU A N 1
ATOM 714 C CA . LEU A 1 93 ? 0.197 4.792 11.461 1.00 98.88 93 LEU A CA 1
ATOM 715 C C . LEU A 1 93 ? -0.882 3.812 11.942 1.00 98.88 93 LEU A C 1
ATOM 717 O O . LEU A 1 93 ? -2.043 4.189 12.040 1.00 98.88 93 LEU A O 1
ATOM 721 N N . LEU A 1 94 ? -0.512 2.574 12.272 1.00 98.88 94 LEU A N 1
ATOM 722 C CA . LEU A 1 94 ? -1.456 1.586 12.800 1.00 98.88 94 LEU A CA 1
ATOM 723 C C . LEU A 1 94 ? -2.059 2.030 14.140 1.00 98.88 94 LEU A C 1
ATOM 725 O O . LEU A 1 94 ? -3.263 1.891 14.352 1.00 98.88 94 LEU A O 1
ATOM 729 N N . THR A 1 95 ? -1.240 2.614 15.016 1.00 98.50 95 THR A N 1
ATOM 730 C CA . THR A 1 95 ? -1.692 3.164 16.300 1.00 98.50 95 THR A CA 1
ATOM 731 C C . THR A 1 95 ? -2.659 4.330 16.105 1.00 98.50 95 THR A C 1
ATOM 733 O O . THR A 1 95 ? -3.710 4.343 16.740 1.00 98.50 95 THR A O 1
ATOM 736 N N . GLU A 1 96 ? -2.346 5.256 15.197 1.00 98.50 96 GLU A N 1
ATOM 737 C CA . GLU A 1 96 ? -3.208 6.391 14.844 1.00 98.50 96 GLU A CA 1
ATOM 738 C C . GLU A 1 96 ? -4.570 5.914 14.317 1.00 98.50 96 GLU A C 1
ATOM 740 O O . GLU A 1 96 ? -5.615 6.340 14.803 1.00 98.50 96 GLU A O 1
ATOM 745 N N . VAL A 1 97 ? -4.571 4.963 13.374 1.00 98.69 97 VAL A N 1
ATOM 746 C CA . VAL A 1 97 ? -5.808 4.395 12.816 1.00 98.69 97 VAL A CA 1
ATOM 747 C C . VAL A 1 97 ? -6.652 3.742 13.902 1.00 98.69 97 VAL A C 1
ATOM 749 O O . VAL A 1 97 ? -7.856 3.960 13.934 1.00 98.69 97 VAL A O 1
ATOM 752 N N . ARG A 1 98 ? -6.051 2.958 14.801 1.00 98.31 98 ARG A N 1
ATOM 753 C CA . ARG A 1 98 ? -6.787 2.271 15.873 1.00 98.31 98 ARG A CA 1
ATOM 754 C C . ARG A 1 98 ? -7.332 3.237 16.923 1.00 98.31 98 ARG A C 1
ATOM 756 O O . ARG A 1 98 ? -8.414 2.999 17.449 1.00 98.31 98 ARG A O 1
ATOM 763 N N . ALA A 1 99 ? -6.605 4.310 17.229 1.00 98.12 99 ALA A N 1
ATOM 764 C CA . ALA A 1 99 ? -7.092 5.357 18.122 1.00 98.12 99 ALA A CA 1
ATOM 765 C C . ALA A 1 99 ? -8.286 6.102 17.508 1.00 98.12 99 ALA A C 1
ATOM 767 O O . ALA A 1 99 ? -9.251 6.409 18.204 1.00 98.12 99 ALA A O 1
ATOM 768 N N . HIS A 1 100 ? -8.230 6.356 16.200 1.00 98.38 100 HIS A N 1
ATOM 769 C CA . HIS A 1 100 ? -9.255 7.104 15.482 1.00 98.38 100 HIS A CA 1
ATOM 770 C C . HIS A 1 100 ? -10.488 6.256 15.125 1.00 98.38 100 HIS A C 1
ATOM 772 O O . HIS A 1 100 ? -11.623 6.711 15.249 1.00 98.38 100 HIS A O 1
ATOM 778 N N . TRP A 1 101 ? -10.276 5.000 14.726 1.00 98.44 101 TRP A N 1
ATOM 779 C CA . TRP A 1 101 ? -11.296 4.038 14.303 1.00 98.44 101 TRP A CA 1
ATOM 780 C C . TRP A 1 101 ? -11.106 2.672 14.989 1.00 98.44 101 TRP A C 1
ATOM 782 O O . TRP A 1 101 ? -10.676 1.703 14.356 1.00 98.44 101 TRP A O 1
ATOM 792 N N . PRO A 1 102 ? -11.465 2.545 16.278 1.00 97.44 102 PRO A N 1
ATOM 793 C CA . PRO A 1 102 ? -11.186 1.339 17.065 1.00 97.44 102 PRO A CA 1
ATOM 794 C C . PRO A 1 102 ? -11.910 0.073 16.577 1.00 97.44 102 PRO A C 1
ATOM 796 O O . PRO A 1 102 ? -11.477 -1.030 16.898 1.00 97.44 102 PRO A O 1
ATOM 799 N N . GLY A 1 103 ? -13.003 0.213 15.816 1.00 97.38 103 GLY A N 1
ATOM 800 C CA . GLY A 1 103 ? -13.770 -0.910 15.261 1.00 97.38 103 GLY A CA 1
ATOM 801 C C . GLY A 1 103 ? -13.421 -1.287 13.816 1.00 97.38 103 GLY A C 1
ATOM 802 O O . GLY A 1 103 ? -13.956 -2.268 13.306 1.00 97.38 103 GLY A O 1
ATOM 803 N N . THR A 1 104 ? -12.561 -0.525 13.134 1.00 98.56 104 THR A N 1
ATOM 804 C CA . THR A 1 104 ? -12.218 -0.786 11.729 1.00 98.56 104 THR A CA 1
ATOM 805 C C . THR A 1 104 ? -11.280 -1.981 11.616 1.00 98.56 104 THR A C 1
ATOM 807 O O . THR A 1 104 ? -10.228 -2.017 12.257 1.00 98.56 104 THR A O 1
ATOM 810 N N . ARG A 1 105 ? -11.596 -2.935 10.730 1.00 98.50 105 ARG A N 1
ATOM 811 C CA . ARG A 1 105 ? -10.645 -3.988 10.361 1.00 98.50 105 ARG A CA 1
ATOM 812 C C . ARG A 1 105 ? -9.512 -3.356 9.556 1.00 98.50 105 ARG A C 1
ATOM 814 O O . ARG A 1 105 ? -9.756 -2.714 8.536 1.00 98.50 105 ARG A O 1
ATOM 821 N N . VAL A 1 106 ? -8.271 -3.537 9.991 1.00 98.81 106 VAL A N 1
ATOM 822 C CA . VAL A 1 106 ? -7.088 -3.035 9.277 1.00 98.81 106 VAL A CA 1
ATOM 823 C C . VAL A 1 106 ? -6.319 -4.214 8.710 1.00 98.81 106 VAL A C 1
ATOM 825 O O . VAL A 1 106 ? -6.144 -5.219 9.392 1.00 98.81 106 VAL A O 1
ATOM 828 N N . VAL A 1 107 ? -5.843 -4.083 7.476 1.00 98.88 107 VAL A N 1
ATOM 829 C CA . VAL A 1 107 ? -4.894 -5.018 6.863 1.00 98.88 107 VAL A CA 1
ATOM 830 C C . VAL A 1 107 ? -3.733 -4.243 6.259 1.00 98.88 107 VAL A C 1
ATOM 832 O O . VAL A 1 107 ? -3.901 -3.123 5.764 1.00 98.88 107 VAL A O 1
ATOM 835 N N . MET A 1 108 ? -2.550 -4.846 6.276 1.00 98.94 108 MET A N 1
ATOM 836 C CA . MET A 1 108 ? -1.367 -4.298 5.631 1.00 98.94 108 MET A CA 1
ATOM 837 C C . MET A 1 108 ? -0.982 -5.154 4.429 1.00 98.94 108 MET A C 1
ATOM 839 O O . MET A 1 108 ? -0.887 -6.373 4.523 1.00 98.94 108 MET A O 1
ATOM 843 N N . VAL A 1 109 ? -0.730 -4.505 3.299 1.00 98.94 109 VAL A N 1
ATOM 844 C CA . VAL A 1 109 ? -0.191 -5.139 2.097 1.00 98.94 109 VAL A CA 1
ATOM 845 C C . VAL A 1 109 ? 1.242 -4.654 1.916 1.00 98.94 109 VAL A C 1
ATOM 847 O O . VAL A 1 109 ? 1.511 -3.448 1.924 1.00 98.94 109 VAL A O 1
ATOM 850 N N . GLY A 1 110 ? 2.168 -5.603 1.795 1.00 98.62 110 GLY A N 1
ATOM 851 C CA . GLY A 1 110 ? 3.587 -5.323 1.606 1.00 98.62 110 GLY A CA 1
ATOM 852 C C . GLY A 1 110 ? 3.912 -4.612 0.284 1.00 98.62 110 GLY A C 1
ATOM 853 O O . GLY A 1 110 ? 3.030 -4.362 -0.542 1.00 98.62 110 GLY A O 1
ATOM 854 N N . PRO A 1 111 ? 5.199 -4.302 0.044 1.00 98.44 111 PRO A N 1
ATOM 855 C CA . PRO A 1 111 ? 5.634 -3.673 -1.196 1.00 98.44 111 PRO A CA 1
ATOM 856 C C . PRO A 1 111 ? 5.264 -4.528 -2.410 1.00 98.44 111 PRO A C 1
ATOM 858 O O . PRO A 1 111 ? 5.585 -5.710 -2.448 1.00 98.44 111 PRO A O 1
ATOM 861 N N . ILE A 1 112 ? 4.656 -3.932 -3.434 1.00 98.19 112 ILE A N 1
ATOM 862 C CA . ILE A 1 112 ? 4.396 -4.631 -4.696 1.00 98.19 112 ILE A CA 1
ATOM 863 C C . ILE A 1 112 ? 5.654 -4.563 -5.573 1.00 98.19 112 ILE A C 1
ATOM 865 O O . ILE A 1 112 ? 6.207 -3.483 -5.815 1.00 98.19 112 ILE A O 1
ATOM 869 N N . TRP A 1 113 ? 6.097 -5.731 -6.047 1.00 96.94 113 TRP A N 1
ATOM 870 C CA . TRP A 1 113 ? 7.174 -5.887 -7.025 1.00 96.94 113 TRP A CA 1
ATOM 871 C C . TRP A 1 113 ? 6.742 -6.866 -8.111 1.00 96.94 113 TRP A C 1
ATOM 873 O O . TRP A 1 113 ? 6.557 -8.046 -7.832 1.00 96.94 113 TRP A O 1
ATOM 883 N N . LEU A 1 114 ? 6.568 -6.370 -9.336 1.00 94.75 114 LEU A N 1
ATOM 884 C CA . LEU A 1 114 ? 6.090 -7.178 -10.466 1.00 94.75 114 LEU A CA 1
ATOM 885 C C . LEU A 1 114 ? 7.231 -7.862 -11.229 1.00 94.75 114 LEU A C 1
ATOM 887 O O . LEU A 1 114 ? 7.026 -8.892 -11.859 1.00 94.75 114 LEU A O 1
ATOM 891 N N . GLY A 1 115 ? 8.439 -7.304 -11.141 1.00 90.75 115 GLY A N 1
ATOM 892 C CA . GLY A 1 115 ? 9.670 -7.905 -11.652 1.00 90.75 115 GLY A CA 1
ATOM 893 C C . GLY A 1 115 ? 10.601 -8.380 -10.534 1.00 90.75 115 GLY A C 1
ATOM 894 O O . GLY A 1 115 ? 10.186 -8.622 -9.402 1.00 90.75 115 GLY A O 1
ATOM 895 N N . GLY A 1 116 ? 11.898 -8.460 -10.836 1.00 90.62 116 GLY A N 1
ATOM 896 C CA . GLY A 1 116 ? 12.926 -8.788 -9.847 1.00 90.62 116 GLY A CA 1
ATOM 897 C C . GLY A 1 116 ? 13.066 -7.703 -8.775 1.00 90.62 116 GLY A C 1
ATOM 898 O O . GLY A 1 116 ? 13.386 -6.552 -9.079 1.00 90.62 116 GLY A O 1
ATOM 899 N N . ALA A 1 117 ? 12.841 -8.069 -7.514 1.00 95.25 117 ALA A N 1
ATOM 900 C CA . ALA A 1 117 ? 12.966 -7.151 -6.392 1.00 95.25 117 ALA A CA 1
ATOM 901 C C . ALA A 1 117 ? 14.417 -7.036 -5.897 1.00 95.25 117 ALA A C 1
ATOM 903 O O . ALA A 1 117 ? 15.097 -8.054 -5.749 1.00 95.25 117 ALA A O 1
ATOM 904 N N . PRO A 1 118 ? 14.913 -5.822 -5.587 1.00 96.56 118 PRO A N 1
ATOM 905 C CA . PRO A 1 118 ? 16.227 -5.671 -4.974 1.00 96.56 118 PRO A CA 1
ATOM 906 C C . PRO A 1 118 ? 16.211 -6.201 -3.528 1.00 96.56 118 PRO A C 1
ATOM 908 O O . PRO A 1 118 ? 15.168 -6.115 -2.875 1.00 96.56 118 PRO A O 1
ATOM 911 N N . PRO A 1 119 ? 17.358 -6.629 -2.958 1.00 97.56 119 PRO A N 1
ATOM 912 C CA . PRO A 1 119 ? 17.442 -7.104 -1.568 1.00 97.56 119 PRO A CA 1
ATOM 913 C C . PRO A 1 119 ? 16.789 -6.149 -0.562 1.00 97.56 119 PRO A C 1
ATOM 915 O O . PRO A 1 119 ? 16.044 -6.557 0.325 1.00 97.56 119 PRO A O 1
ATOM 918 N N . LYS A 1 120 ? 16.964 -4.842 -0.786 1.00 97.75 120 LYS A N 1
ATOM 919 C CA . LYS A 1 120 ? 16.395 -3.801 0.065 1.00 97.75 120 LYS A CA 1
ATOM 920 C C . LYS A 1 120 ? 14.863 -3.800 0.126 1.00 97.75 120 LYS A C 1
ATOM 922 O O . LYS A 1 120 ? 14.299 -3.376 1.131 1.00 97.75 120 LYS A O 1
ATOM 927 N N . ALA A 1 121 ? 14.182 -4.247 -0.930 1.00 98.19 121 ALA A N 1
ATOM 928 C CA . ALA A 1 121 ? 12.727 -4.373 -0.925 1.00 98.19 121 ALA A CA 1
ATOM 929 C C . ALA A 1 121 ? 12.269 -5.465 0.054 1.00 98.19 121 ALA A C 1
ATOM 931 O O . ALA A 1 121 ? 11.328 -5.235 0.809 1.00 98.19 121 ALA A O 1
ATOM 932 N N . TYR A 1 122 ? 12.981 -6.596 0.109 1.00 98.56 122 TYR A N 1
ATOM 933 C CA . TYR A 1 122 ? 12.700 -7.671 1.064 1.00 98.56 122 TYR A CA 1
ATOM 934 C C . TYR A 1 122 ? 12.933 -7.230 2.511 1.00 98.56 122 TYR A C 1
ATOM 936 O O . TYR A 1 122 ? 12.090 -7.489 3.362 1.00 98.56 122 TYR A O 1
ATOM 944 N N . GLU A 1 123 ? 14.001 -6.475 2.786 1.00 98.69 123 GLU A N 1
ATOM 945 C CA . GLU A 1 123 ? 14.229 -5.934 4.133 1.00 98.69 123 GLU A CA 1
ATOM 946 C C . GLU A 1 123 ? 13.099 -4.991 4.586 1.00 98.69 123 GLU A C 1
ATOM 948 O O . GLU A 1 123 ? 12.707 -4.990 5.754 1.00 98.69 123 GLU A O 1
ATOM 953 N N . VAL A 1 124 ? 12.574 -4.162 3.673 1.00 98.81 124 VAL A N 1
ATOM 954 C CA . VAL A 1 124 ? 11.421 -3.293 3.958 1.00 98.81 124 VAL A CA 1
ATOM 955 C C . VAL A 1 124 ? 10.158 -4.127 4.173 1.00 98.81 124 VAL A C 1
ATOM 957 O O . VAL A 1 124 ? 9.438 -3.877 5.137 1.00 98.81 124 VAL A O 1
ATOM 960 N N . ARG A 1 125 ? 9.913 -5.140 3.333 1.00 98.81 125 ARG A N 1
ATOM 961 C CA . ARG A 1 125 ? 8.805 -6.098 3.486 1.00 98.81 125 ARG A CA 1
ATOM 962 C C . ARG A 1 125 ? 8.839 -6.761 4.862 1.00 98.81 125 ARG A C 1
ATOM 964 O O . ARG A 1 125 ? 7.823 -6.756 5.548 1.00 98.81 125 ARG A O 1
ATOM 971 N N . ASP A 1 126 ? 9.996 -7.258 5.297 1.00 98.88 126 ASP A N 1
ATOM 972 C CA . ASP A 1 126 ? 10.164 -7.914 6.602 1.00 98.88 126 ASP A CA 1
ATOM 973 C C . ASP A 1 126 ? 9.918 -6.945 7.768 1.00 98.88 126 ASP A C 1
ATOM 975 O O . ASP A 1 126 ? 9.270 -7.289 8.758 1.00 98.88 126 ASP A O 1
ATOM 979 N N . ALA A 1 127 ? 10.399 -5.705 7.647 1.00 98.88 127 ALA A N 1
ATOM 980 C CA . ALA A 1 127 ? 10.182 -4.668 8.649 1.00 98.88 127 ALA A CA 1
ATOM 981 C C . ALA A 1 127 ? 8.695 -4.300 8.799 1.00 98.88 127 ALA A C 1
ATOM 983 O O . ALA A 1 127 ? 8.227 -4.099 9.921 1.00 98.88 127 ALA A O 1
ATOM 984 N N . LEU A 1 128 ? 7.957 -4.241 7.687 1.00 98.88 128 LEU A N 1
ATOM 985 C CA . LEU A 1 128 ? 6.515 -3.987 7.672 1.00 98.88 128 LEU A CA 1
ATOM 986 C C . LEU A 1 128 ? 5.715 -5.183 8.200 1.00 98.88 128 LEU A C 1
ATOM 988 O O . LEU A 1 128 ? 4.824 -4.990 9.022 1.00 98.88 128 LEU A O 1
ATOM 992 N N . ALA A 1 129 ? 6.085 -6.409 7.823 1.00 98.88 129 ALA A N 1
ATOM 993 C CA . ALA A 1 129 ? 5.486 -7.623 8.375 1.00 98.88 129 ALA A CA 1
ATOM 994 C C . ALA A 1 129 ? 5.653 -7.689 9.902 1.00 98.88 129 ALA A C 1
ATOM 996 O O . ALA A 1 129 ? 4.714 -8.030 10.618 1.00 98.88 129 ALA A O 1
ATOM 997 N N . LYS A 1 130 ? 6.825 -7.290 10.419 1.00 98.81 130 LYS A N 1
ATOM 998 C CA . LYS A 1 130 ? 7.073 -7.195 11.863 1.00 98.81 130 LYS A CA 1
ATOM 999 C C . LYS A 1 130 ? 6.207 -6.129 12.543 1.00 98.81 130 LYS A C 1
ATOM 1001 O O . LYS A 1 130 ? 5.702 -6.399 13.628 1.00 98.81 130 LYS A O 1
ATOM 1006 N N . ALA A 1 131 ? 6.036 -4.952 11.932 1.00 98.81 131 ALA A N 1
ATOM 1007 C CA . ALA A 1 131 ? 5.138 -3.913 12.452 1.00 98.81 131 ALA A CA 1
ATOM 1008 C C . ALA A 1 131 ? 3.692 -4.421 12.530 1.00 98.81 131 ALA A C 1
ATOM 1010 O O . ALA A 1 131 ? 3.064 -4.333 13.577 1.00 98.81 131 ALA A O 1
ATOM 1011 N N . ALA A 1 132 ? 3.189 -4.998 11.437 1.00 98.81 132 ALA A N 1
ATOM 1012 C CA . ALA A 1 132 ? 1.833 -5.528 11.369 1.00 98.81 132 ALA A CA 1
ATOM 1013 C C . ALA A 1 132 ? 1.606 -6.641 12.409 1.00 98.81 132 ALA A C 1
ATOM 1015 O O . ALA A 1 132 ? 0.662 -6.565 13.191 1.00 98.81 132 ALA A O 1
ATOM 1016 N N . GLY A 1 133 ? 2.524 -7.611 12.501 1.00 98.62 133 GLY A N 1
ATOM 1017 C CA . GLY A 1 133 ? 2.446 -8.695 13.483 1.00 98.62 133 GLY A CA 1
ATOM 1018 C C . GLY A 1 133 ? 2.514 -8.219 14.938 1.00 98.62 133 GLY A C 1
ATOM 1019 O O . GLY A 1 133 ? 1.783 -8.737 15.777 1.00 98.62 133 GLY A O 1
ATOM 1020 N N . GLY A 1 134 ? 3.337 -7.207 15.239 1.00 98.19 134 GLY A N 1
ATOM 1021 C CA . GLY A 1 134 ? 3.401 -6.597 16.573 1.00 98.19 134 GLY A CA 1
ATOM 1022 C C . GLY A 1 134 ? 2.103 -5.899 16.992 1.00 98.19 134 GLY A C 1
ATOM 1023 O O . GLY A 1 134 ? 1.822 -5.803 18.181 1.00 98.19 134 GLY A O 1
ATOM 1024 N N . GLU A 1 135 ? 1.301 -5.467 16.018 1.00 97.31 135 GLU A N 1
ATOM 1025 C CA . GLU A 1 135 ? 0.032 -4.763 16.221 1.00 97.31 135 GLU A CA 1
ATOM 1026 C C . GLU A 1 135 ? -1.207 -5.654 16.033 1.00 97.31 135 GLU A C 1
ATOM 1028 O O . GLU A 1 135 ? -2.334 -5.163 16.111 1.00 97.31 135 GLU A O 1
ATOM 1033 N N . GLY A 1 136 ? -1.018 -6.955 15.773 1.00 97.75 136 GLY A N 1
ATOM 1034 C CA . GLY A 1 136 ? -2.109 -7.898 15.502 1.00 97.75 136 GLY A CA 1
ATOM 1035 C C . GLY A 1 136 ? -2.827 -7.658 14.168 1.00 97.75 136 GLY A C 1
ATOM 1036 O O . GLY A 1 136 ? -3.968 -8.079 13.995 1.00 97.75 136 GLY A O 1
ATOM 1037 N N . VAL A 1 137 ? -2.178 -6.972 13.226 1.00 98.56 137 VAL A N 1
ATOM 1038 C CA . VAL A 1 137 ? -2.722 -6.635 11.906 1.00 98.56 137 VAL A CA 1
ATOM 1039 C C . VAL A 1 137 ? -2.291 -7.696 10.885 1.00 98.56 137 VAL A C 1
ATOM 1041 O O . VAL A 1 137 ? -1.092 -7.966 10.771 1.00 98.56 137 VAL A O 1
ATOM 1044 N N . PRO A 1 138 ? -3.219 -8.288 10.106 1.00 98.69 138 PRO A N 1
ATOM 1045 C CA . PRO A 1 138 ? -2.866 -9.189 9.013 1.00 98.69 138 PRO A CA 1
ATOM 1046 C C . PRO A 1 138 ? -1.930 -8.526 7.997 1.00 98.69 138 PRO A C 1
ATOM 1048 O O . PRO A 1 138 ? -2.144 -7.377 7.599 1.00 98.69 138 PRO A O 1
ATOM 1051 N N . PHE A 1 139 ? -0.909 -9.267 7.561 1.00 98.88 139 PHE A N 1
ATOM 1052 C CA . PHE A 1 139 ? 0.049 -8.830 6.549 1.00 98.88 139 PHE A CA 1
ATOM 1053 C C . PHE A 1 139 ? -0.000 -9.743 5.324 1.00 98.88 139 PHE A C 1
ATOM 1055 O O . PHE A 1 139 ? 0.344 -10.923 5.417 1.00 98.88 139 PHE A O 1
ATOM 1062 N N . TYR A 1 140 ? -0.360 -9.181 4.173 1.00 98.81 140 TYR A N 1
ATOM 1063 C CA . TYR A 1 140 ? -0.377 -9.886 2.893 1.00 98.81 140 TYR A CA 1
ATOM 1064 C C . TYR A 1 140 ? 0.829 -9.492 2.045 1.00 98.81 140 TYR A C 1
ATOM 1066 O O . TYR A 1 140 ? 1.140 -8.310 1.878 1.00 98.81 140 TYR A O 1
ATOM 1074 N N . ASP A 1 141 ? 1.525 -10.493 1.510 1.00 98.44 141 ASP A N 1
ATOM 1075 C CA . ASP A 1 141 ? 2.824 -10.322 0.862 1.00 98.44 141 ASP A CA 1
ATOM 1076 C C . ASP A 1 141 ? 2.755 -10.580 -0.655 1.00 98.44 141 ASP A C 1
ATOM 1078 O O . ASP A 1 141 ? 2.900 -11.728 -1.092 1.00 98.44 141 ASP A O 1
ATOM 1082 N N . PRO A 1 142 ? 2.591 -9.530 -1.485 1.00 97.69 142 PRO A N 1
ATOM 1083 C CA . PRO A 1 142 ? 2.536 -9.681 -2.937 1.00 97.69 142 PRO A CA 1
ATOM 1084 C C . PRO A 1 142 ? 3.889 -10.077 -3.548 1.00 97.69 142 PRO A C 1
ATOM 1086 O O . PRO A 1 142 ? 3.929 -10.495 -4.703 1.00 97.69 142 PRO A O 1
ATOM 1089 N N . MET A 1 143 ? 5.003 -9.985 -2.808 1.00 97.50 143 MET A N 1
ATOM 1090 C CA . MET A 1 143 ? 6.327 -10.396 -3.300 1.00 97.50 143 MET A CA 1
ATOM 1091 C C . MET A 1 143 ? 6.519 -11.920 -3.288 1.0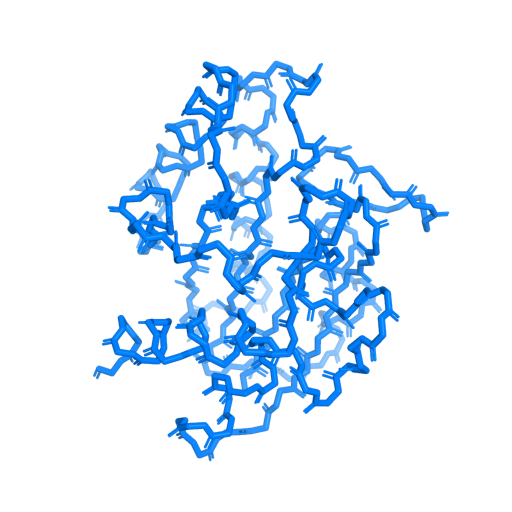0 97.50 143 MET A C 1
ATOM 1093 O O . MET A 1 143 ? 7.510 -12.413 -3.826 1.00 97.50 143 MET A O 1
ATOM 1097 N N . ARG A 1 144 ? 5.591 -12.677 -2.681 1.00 96.00 144 ARG A N 1
ATOM 1098 C CA . ARG A 1 144 ? 5.533 -14.148 -2.797 1.00 96.00 144 ARG A CA 1
ATOM 1099 C C . ARG A 1 144 ? 4.930 -14.608 -4.120 1.00 96.00 144 ARG A C 1
ATOM 1101 O O . ARG A 1 144 ? 5.106 -15.766 -4.494 1.00 96.00 144 ARG A O 1
ATOM 1108 N N . GLN A 1 145 ? 4.224 -13.719 -4.810 1.00 95.75 145 GLN A N 1
ATOM 1109 C CA . GLN A 1 145 ? 3.585 -14.019 -6.080 1.00 95.75 145 GLN A CA 1
ATOM 1110 C C . GLN A 1 145 ? 4.588 -13.922 -7.228 1.00 95.75 145 GLN A C 1
ATOM 1112 O O . GLN A 1 145 ? 5.518 -13.113 -7.213 1.00 95.75 145 GLN A O 1
ATOM 1117 N N . ARG A 1 146 ? 4.379 -14.747 -8.256 1.00 93.94 146 ARG A N 1
ATOM 1118 C CA . ARG A 1 146 ? 5.084 -14.630 -9.534 1.00 93.94 146 ARG A CA 1
ATOM 1119 C C . ARG A 1 146 ? 4.171 -13.919 -10.518 1.00 93.94 146 ARG A C 1
ATOM 1121 O O . ARG A 1 146 ? 3.239 -14.519 -11.047 1.00 93.94 146 ARG A O 1
ATOM 1128 N N . TRP A 1 147 ? 4.443 -12.642 -10.741 1.00 95.19 147 TRP A N 1
ATOM 1129 C CA . TRP A 1 147 ? 3.704 -11.842 -11.707 1.00 95.19 147 TRP A CA 1
ATOM 1130 C C . TRP A 1 147 ? 4.245 -12.096 -13.118 1.00 95.19 147 TRP A C 1
ATOM 1132 O O . TRP A 1 147 ? 5.459 -12.237 -13.292 1.00 95.19 147 TRP A O 1
ATOM 1142 N N . PRO A 1 148 ? 3.373 -12.197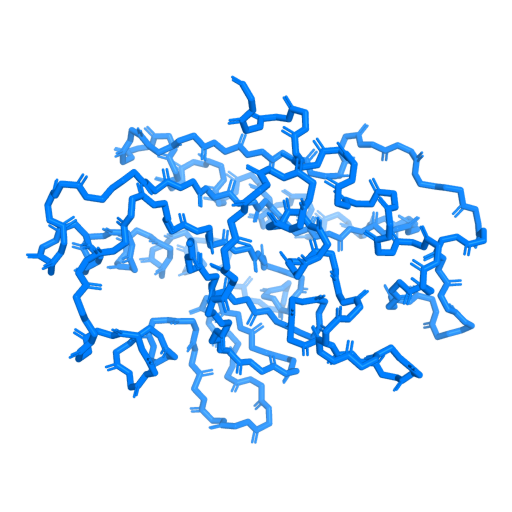 -14.128 1.00 95.44 148 PRO A N 1
ATOM 1143 C CA . PRO A 1 148 ? 3.811 -12.439 -15.491 1.00 95.44 148 PRO A CA 1
ATOM 1144 C C . PRO A 1 148 ? 4.314 -11.137 -16.138 1.00 95.44 148 PRO A C 1
ATOM 1146 O O . PRO A 1 148 ? 3.985 -10.040 -15.686 1.00 95.44 148 PRO A O 1
ATOM 1149 N N . ALA A 1 149 ? 5.126 -11.241 -17.192 1.00 94.38 149 ALA A N 1
ATOM 1150 C CA . ALA A 1 149 ? 5.790 -10.079 -17.791 1.00 94.38 149 ALA A CA 1
ATOM 1151 C C . ALA A 1 149 ? 4.802 -9.048 -18.371 1.00 94.38 149 ALA A C 1
ATOM 1153 O O . ALA A 1 149 ? 5.085 -7.857 -18.358 1.00 94.38 149 ALA A O 1
ATOM 1154 N N . GLU A 1 150 ? 3.618 -9.464 -18.821 1.00 95.69 150 GLU A N 1
ATOM 1155 C CA . GLU A 1 150 ? 2.572 -8.546 -19.286 1.00 95.69 150 GLU A CA 1
ATOM 1156 C C . GLU A 1 150 ? 1.910 -7.738 -18.159 1.00 95.69 150 GLU A C 1
ATOM 1158 O O . GLU A 1 150 ? 1.172 -6.789 -18.428 1.00 95.69 150 GLU A O 1
ATOM 1163 N N . ALA A 1 151 ? 2.150 -8.096 -16.893 1.00 96.88 151 ALA A N 1
ATOM 1164 C CA . ALA A 1 151 ? 1.625 -7.358 -15.751 1.00 96.88 151 ALA A CA 1
ATOM 1165 C C . ALA A 1 151 ? 2.374 -6.046 -15.503 1.00 96.88 151 ALA A C 1
ATOM 1167 O O . ALA A 1 151 ? 1.867 -5.222 -14.749 1.00 96.88 151 ALA A O 1
ATOM 1168 N N . ILE A 1 152 ? 3.551 -5.838 -16.102 1.00 96.38 152 ILE A N 1
ATOM 1169 C CA . ILE A 1 152 ? 4.411 -4.680 -15.848 1.00 96.38 152 ILE A CA 1
ATOM 1170 C C . ILE A 1 152 ? 4.516 -3.780 -17.083 1.00 96.38 152 ILE A C 1
ATOM 1172 O O . ILE A 1 152 ? 4.633 -4.245 -18.215 1.00 96.38 152 ILE A O 1
ATOM 1176 N N . LEU A 1 153 ? 4.431 -2.470 -16.868 1.00 96.06 153 LEU A N 1
ATOM 1177 C CA . LEU A 1 153 ? 4.615 -1.469 -17.911 1.00 96.06 153 LEU A CA 1
ATOM 1178 C C . LEU A 1 153 ? 6.075 -1.446 -18.395 1.00 96.06 153 LEU A C 1
ATOM 1180 O O . LEU A 1 153 ? 6.974 -1.905 -17.685 1.00 96.06 153 LEU A O 1
ATOM 1184 N N . PRO A 1 154 ? 6.351 -0.843 -19.571 1.00 95.25 154 PRO A N 1
ATOM 1185 C CA . PRO A 1 154 ? 7.716 -0.704 -20.089 1.00 95.25 154 PRO A CA 1
ATOM 1186 C C . PRO A 1 154 ? 8.687 0.043 -19.162 1.00 95.25 154 PRO A C 1
ATOM 1188 O O . PRO A 1 154 ? 9.896 -0.039 -19.357 1.00 95.25 154 PRO A O 1
ATOM 1191 N N . ASP A 1 155 ? 8.184 0.767 -18.156 1.00 94.44 155 ASP A N 1
ATOM 1192 C CA . ASP A 1 155 ? 9.013 1.421 -17.140 1.00 94.44 155 ASP A CA 1
ATOM 1193 C C . ASP A 1 155 ? 9.636 0.448 -16.123 1.00 94.44 155 ASP A C 1
ATOM 1195 O O . ASP A 1 155 ? 10.465 0.855 -15.307 1.00 94.44 155 ASP A O 1
ATOM 1199 N N . GLY A 1 156 ? 9.250 -0.832 -16.166 1.00 94.69 156 GLY A N 1
ATOM 1200 C CA . GLY A 1 156 ? 9.782 -1.878 -15.303 1.00 94.69 156 GLY A CA 1
ATOM 1201 C C . GLY A 1 156 ?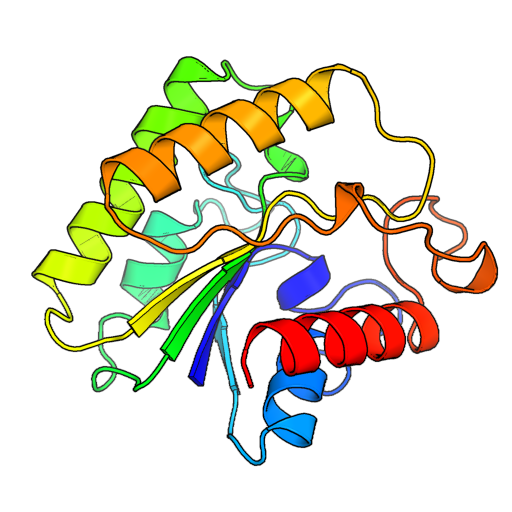 9.358 -1.755 -13.837 1.00 94.69 156 GLY A C 1
ATOM 1202 O O . GLY A 1 156 ? 9.956 -2.410 -12.980 1.00 94.69 156 GLY A O 1
ATOM 1203 N N . VAL A 1 157 ? 8.353 -0.930 -13.527 1.00 95.25 157 VAL A N 1
ATOM 1204 C CA . VAL A 1 157 ? 7.896 -0.668 -12.157 1.00 95.25 157 VAL A CA 1
ATOM 1205 C C . VAL A 1 157 ? 6.387 -0.819 -12.040 1.00 95.25 157 VAL A C 1
ATOM 1207 O O . VAL A 1 157 ? 5.922 -1.619 -11.228 1.00 95.25 157 VAL A O 1
ATOM 1210 N N . HIS A 1 158 ? 5.626 -0.041 -12.806 1.00 96.81 158 HIS A N 1
ATOM 1211 C CA . HIS A 1 158 ? 4.194 0.110 -12.579 1.00 96.81 158 HIS A CA 1
ATOM 1212 C C . HIS A 1 158 ? 3.389 -0.989 -13.289 1.00 96.81 158 HIS A C 1
ATOM 1214 O O . HIS A 1 158 ? 3.796 -1.469 -14.348 1.00 96.81 158 HIS A O 1
ATOM 1220 N N . PRO A 1 159 ? 2.245 -1.409 -12.728 1.00 97.31 159 PRO A N 1
ATOM 1221 C CA . PRO A 1 159 ? 1.378 -2.394 -13.357 1.00 97.31 159 PRO A CA 1
ATOM 1222 C C . PRO A 1 159 ? 0.742 -1.878 -14.650 1.00 97.31 159 PRO A C 1
ATOM 1224 O O . PRO A 1 159 ? 0.335 -0.720 -14.747 1.00 97.31 159 PRO A O 1
ATOM 1227 N N . THR A 1 160 ? 0.579 -2.770 -15.626 1.00 97.31 160 TH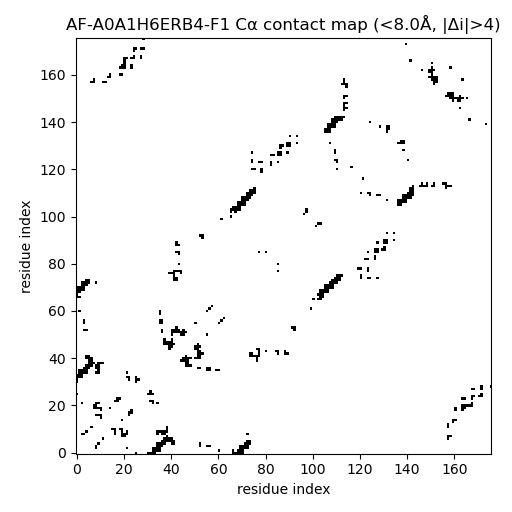R A N 1
ATOM 1228 C CA . THR A 1 160 ? -0.399 -2.581 -16.707 1.00 97.31 160 THR A CA 1
ATOM 1229 C C . THR A 1 160 ? -1.821 -2.681 -16.146 1.00 97.31 160 THR A C 1
ATOM 1231 O O . THR A 1 160 ? -2.018 -3.071 -14.992 1.00 97.31 160 THR A O 1
ATOM 1234 N N . GLN A 1 161 ? -2.844 -2.399 -16.959 1.00 97.19 161 GLN A N 1
ATOM 1235 C CA . GLN A 1 161 ? -4.230 -2.670 -16.555 1.00 97.19 161 GLN A CA 1
ATOM 1236 C C . GLN A 1 161 ? -4.423 -4.152 -16.166 1.00 97.19 161 GLN A C 1
ATOM 1238 O O . GLN A 1 161 ? -4.921 -4.439 -15.081 1.00 97.19 161 GLN A O 1
ATOM 1243 N N . ALA A 1 162 ? -3.912 -5.087 -16.976 1.00 97.12 162 ALA A N 1
ATOM 1244 C CA . ALA A 1 162 ? -3.928 -6.517 -16.654 1.00 97.12 162 ALA A CA 1
ATOM 1245 C C . ALA A 1 162 ? -3.154 -6.836 -15.358 1.00 97.12 162 ALA A C 1
ATOM 1247 O O . ALA A 1 162 ? -3.544 -7.711 -14.585 1.00 97.12 162 ALA A O 1
ATOM 1248 N N . GLY A 1 163 ? -2.064 -6.113 -15.079 1.00 97.75 163 GLY A N 1
ATOM 1249 C CA . GLY A 1 163 ? -1.349 -6.204 -13.807 1.00 97.75 163 GLY A CA 1
ATOM 1250 C C . GLY A 1 163 ? -2.214 -5.804 -12.611 1.00 97.75 163 GLY A C 1
ATOM 1251 O O . GLY A 1 163 ? -2.246 -6.524 -11.614 1.00 97.75 163 GLY A O 1
ATOM 1252 N N . HIS A 1 164 ? -2.963 -4.704 -12.714 1.00 98.50 164 HIS A N 1
ATOM 1253 C CA . HIS A 1 164 ? -3.904 -4.295 -11.670 1.00 98.50 164 HIS A CA 1
ATOM 1254 C C . HIS A 1 164 ? -5.025 -5.312 -11.450 1.00 98.50 164 HIS A C 1
ATOM 1256 O O . HIS A 1 164 ? -5.322 -5.619 -10.298 1.00 98.50 164 HIS A O 1
ATOM 1262 N N . GLU A 1 165 ? -5.600 -5.869 -12.516 1.00 98.25 165 GLU A N 1
ATOM 1263 C CA . GLU A 1 165 ? -6.637 -6.909 -12.437 1.00 98.25 165 GLU A CA 1
ATOM 1264 C C . GLU A 1 165 ? -6.121 -8.169 -11.720 1.00 98.25 165 GLU A C 1
ATOM 1266 O O . GLU A 1 165 ? -6.800 -8.740 -10.860 1.00 98.25 165 GLU A O 1
ATOM 1271 N N . ARG A 1 166 ? -4.875 -8.575 -11.999 1.00 98.38 166 ARG A N 1
ATOM 1272 C CA . ARG A 1 166 ? -4.226 -9.712 -11.325 1.00 98.38 166 ARG A CA 1
ATOM 1273 C C . ARG A 1 166 ? -3.945 -9.432 -9.849 1.00 98.38 166 ARG A C 1
ATOM 1275 O O . ARG A 1 166 ? -4.239 -10.286 -9.014 1.00 98.38 166 ARG A O 1
ATOM 1282 N N . ILE A 1 167 ? -3.408 -8.253 -9.516 1.00 98.62 167 ILE A N 1
ATOM 1283 C CA . ILE A 1 167 ? -3.200 -7.852 -8.114 1.00 98.62 167 ILE A CA 1
ATOM 1284 C C . ILE A 1 167 ? -4.543 -7.818 -7.378 1.00 98.62 167 ILE A C 1
ATOM 1286 O O . ILE A 1 167 ? -4.623 -8.285 -6.245 1.00 98.62 167 ILE A O 1
ATOM 1290 N N . ALA A 1 168 ? -5.593 -7.297 -8.014 1.00 98.69 168 ALA A N 1
ATOM 1291 C CA . ALA A 1 168 ? -6.917 -7.211 -7.417 1.00 98.69 168 ALA A CA 1
ATOM 1292 C C . ALA A 1 168 ? -7.530 -8.583 -7.149 1.00 98.69 168 ALA A C 1
ATOM 1294 O O . ALA A 1 168 ? -8.056 -8.812 -6.067 1.00 98.69 168 ALA A O 1
ATOM 1295 N N . THR A 1 169 ? -7.411 -9.509 -8.102 1.00 98.69 169 THR A N 1
ATOM 1296 C CA . THR A 1 169 ? -7.877 -10.893 -7.935 1.00 98.69 169 THR A CA 1
ATOM 1297 C C . THR A 1 169 ? -7.164 -11.575 -6.769 1.00 98.69 169 THR A C 1
ATOM 1299 O O . THR A 1 169 ? -7.810 -12.204 -5.934 1.00 98.69 169 THR A O 1
ATOM 1302 N N . TRP A 1 170 ? -5.839 -11.415 -6.679 1.00 98.69 170 TRP A N 1
ATOM 1303 C CA . TRP A 1 170 ? -5.060 -11.931 -5.554 1.00 98.69 170 TRP A CA 1
ATOM 1304 C C . TRP A 1 170 ? -5.516 -11.312 -4.226 1.00 98.69 170 TRP A C 1
ATOM 1306 O O . TRP A 1 170 ? -5.845 -12.041 -3.297 1.00 98.69 170 TRP A O 1
ATOM 1316 N N . LEU A 1 171 ? -5.595 -9.982 -4.142 1.00 98.75 171 LEU A N 1
ATOM 1317 C CA . LEU A 1 171 ? -5.959 -9.304 -2.900 1.00 98.75 171 LEU A CA 1
ATOM 1318 C C . LEU A 1 171 ? -7.401 -9.614 -2.472 1.00 98.75 171 LEU A C 1
ATOM 1320 O O . LEU A 1 171 ? -7.652 -9.790 -1.286 1.00 98.75 171 LEU A O 1
ATOM 1324 N N . ALA A 1 172 ? -8.345 -9.718 -3.408 1.00 98.69 172 ALA A N 1
ATOM 1325 C CA . ALA A 1 172 ? -9.721 -10.105 -3.104 1.00 98.69 172 ALA A CA 1
ATOM 1326 C C . ALA A 1 172 ? -9.795 -11.520 -2.506 1.00 98.69 172 ALA A C 1
ATOM 1328 O O . ALA A 1 172 ? -10.536 -11.730 -1.548 1.00 98.69 172 ALA A O 1
ATOM 1329 N N . ALA A 1 173 ? -8.995 -12.464 -3.015 1.00 98.38 173 ALA A N 1
ATOM 1330 C CA . ALA A 1 173 ? -8.915 -13.817 -2.466 1.00 98.38 173 ALA A CA 1
ATOM 1331 C C . ALA A 1 173 ? -8.331 -13.846 -1.042 1.00 98.38 173 ALA A C 1
ATOM 1333 O O . ALA A 1 173 ? -8.811 -14.605 -0.211 1.00 98.38 173 ALA A O 1
ATOM 1334 N N . GLU A 1 174 ? -7.341 -13.001 -0.740 1.00 98.19 174 GLU A N 1
ATOM 1335 C CA . GLU A 1 174 ? -6.766 -12.875 0.613 1.00 98.19 174 GLU A CA 1
ATOM 1336 C C . GLU A 1 174 ? -7.741 -12.235 1.625 1.00 98.19 174 GLU A C 1
ATOM 1338 O O . GLU A 1 174 ? -7.600 -12.424 2.835 1.00 98.19 174 GLU A O 1
ATOM 1343 N N . LEU A 1 175 ? -8.704 -11.441 1.138 1.00 97.31 175 LEU A N 1
ATOM 1344 C CA . LEU A 1 175 ? -9.666 -10.675 1.944 1.00 97.31 175 LEU A CA 1
ATOM 1345 C C . LEU A 1 175 ? -11.034 -11.348 2.134 1.00 97.31 175 LEU A C 1
ATOM 1347 O O . LEU A 1 175 ? -11.841 -10.816 2.910 1.00 97.31 175 LEU A O 1
ATOM 1351 N N . SER A 1 176 ? -11.293 -12.437 1.405 1.00 86.31 176 SER A N 1
ATOM 1352 C CA . SER A 1 176 ? -12.531 -13.231 1.457 1.00 86.31 176 SER A CA 1
ATOM 1353 C C . SER A 1 176 ? -12.512 -14.209 2.626 1.00 86.31 176 SER A C 1
ATOM 1355 O O . SER A 1 176 ? -13.565 -14.328 3.289 1.00 86.31 176 SER A O 1
#

Mean predicted aligned error: 2.2 Å

Radius of gyration: 14.55 Å; Cα contacts (8 Å, |Δi|>4): 351; c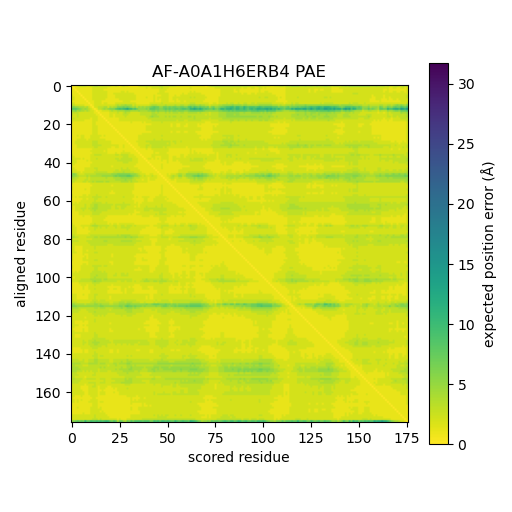hains: 1; bounding box: 36×31×38 Å

Foldseek 3Di:
DEEQEACQQCDDDPAHRCLHLQNLLCVVVVHGYDYWDYHLEELPTCHPVRHHSLRRCVPRPLVDPADQEYEYEADQNVLVDDLQSRLVSLLVSLVVSCVSHVNHQYAYEAHAAQDDDDPSSVSNRVSNCVSCVVSVHHYHYNVVDHHDPQQDDPVNGYGDSVVSNVSSVVVSVVVD

InterPro domains:
  IPR013830 SGNH hydrolase-type esterase domain [PF13472] (3-166)
  IPR036514 SGNH hydrolase superfamily [G3DSA:3.40.50.1110] (1-176)

Sequence (176 aa):
MMFVGDSFTVGSGPVPSWQTYASETARLLGWQPVIAGAGGTGFLSKGRVGRTFQRSFEVELAWRPAPDLLVISGGHNDRRWSTTRVRQAAERLLTEVRAHWPGTRVVMVGPIWLGGAPPKAYEVRDALAKAAGGEGVPFYDPMRQRWPAEAILPDGVHPTQAGHERIATWLAAELS